Protein AF-R6YRE2-F1 (afdb_monomer_lite)

Sequence (228 aa):
MGDAYQLVVFDKKEDGLREETSGAVKLQGEKGDVKLTVAPLGSGSREFLVYALPQSVFESLENGLDGMLEEDFMTVKSDYDRYFLMDVVQKEKKKGDSEVTAPIVTSMGMNVDCALTTNEEFKSYAEGIFSYTGKEVFESTVYGGYVAIYPQIDGWDPTAGADVVIYDGTGNPVPVENYELQKDDKGIYVGLNADELTYPILAGFNDMQRVCQRVVIINNMGFRSKRK

pLDDT: mean 87.29, std 13.55, range [35.88, 98.19]

Secondary structure (DSSP, 8-state):
-PPPEEEEEEEEETTEEEE--S--EEEE-STT--EEEE----SSEEEEEEEEEEHHHHTT-TTGGGGGB-TTSSSB-GGGGGGEEEEEEEE-----SS---PPEEEETTEEE-EEE---HHHHHHHHHHH----S-EEEEEE-SSEEEEE---TT--GGGT-EEEEE-TTSPBPPGGGEEEEEETTEEEEEEEGGGSPSSEEEEEE-TT--EEEEEEEEETT------

Radius of gyration: 28.0 Å; chains: 1; bounding box: 72×33×70 Å

Structure (mmCIF, N/CA/C/O backbone):
data_AF-R6YRE2-F1
#
_entry.id   AF-R6YRE2-F1
#
loop_
_atom_site.group_PDB
_atom_site.id
_atom_site.type_symbol
_atom_site.label_atom_id
_atom_site.label_alt_id
_atom_site.label_comp_id
_atom_site.label_asym_id
_atom_site.label_entity_id
_atom_site.label_seq_id
_atom_site.pdbx_PDB_ins_code
_atom_site.Cartn_x
_atom_site.Cartn_y
_atom_site.Cartn_z
_atom_site.occupancy
_atom_site.B_iso_or_equiv
_atom_site.auth_seq_id
_atom_site.auth_comp_id
_atom_site.auth_asym_id
_atom_site.auth_atom_id
_atom_site.pdbx_PDB_model_num
ATOM 1 N N . MET A 1 1 ? -22.239 -16.526 46.369 1.00 45.47 1 MET A N 1
ATOM 2 C CA . MET A 1 1 ? -22.825 -16.567 45.016 1.00 45.47 1 MET A CA 1
ATOM 3 C C . MET A 1 1 ? -22.121 -15.465 44.259 1.00 45.47 1 MET A C 1
ATOM 5 O O . MET A 1 1 ? -22.155 -14.346 44.743 1.00 45.47 1 MET A O 1
ATOM 9 N N . GLY A 1 2 ? -21.314 -15.796 43.250 1.00 51.25 2 GLY A N 1
ATOM 10 C CA . GLY A 1 2 ? -20.641 -14.756 42.469 1.00 51.25 2 GLY A CA 1
ATOM 11 C C . GLY A 1 2 ? -21.708 -14.056 41.649 1.00 51.25 2 GLY A C 1
ATOM 12 O O . GLY A 1 2 ? -22.416 -14.749 40.921 1.00 51.25 2 GLY A O 1
ATOM 13 N N . ASP A 1 3 ? -21.877 -12.751 41.831 1.00 55.12 3 ASP A N 1
ATOM 14 C CA . ASP A 1 3 ? -22.821 -11.994 41.017 1.00 55.12 3 ASP A CA 1
ATOM 15 C C . ASP A 1 3 ? -22.431 -12.189 39.552 1.00 55.12 3 ASP A C 1
ATOM 17 O O . ASP A 1 3 ? -21.308 -11.889 39.141 1.00 55.12 3 ASP A O 1
ATOM 21 N N . ALA A 1 4 ? -23.339 -12.787 38.782 1.00 75.75 4 ALA A N 1
ATOM 22 C CA . ALA A 1 4 ? -23.211 -12.806 37.339 1.00 75.75 4 ALA A CA 1
ATOM 23 C C . ALA A 1 4 ? -23.288 -11.348 36.873 1.00 75.75 4 ALA A C 1
ATOM 25 O O . ALA A 1 4 ? -24.173 -10.603 37.299 1.00 75.75 4 ALA A O 1
ATOM 26 N N . TYR A 1 5 ? -22.329 -10.928 36.057 1.00 80.50 5 TYR A N 1
ATOM 27 C CA . TYR A 1 5 ? -22.342 -9.604 35.453 1.00 80.50 5 TYR A CA 1
ATOM 28 C C . TYR A 1 5 ? -22.914 -9.708 34.045 1.00 80.50 5 TYR A C 1
ATOM 30 O O . TYR A 1 5 ? -22.491 -10.561 33.263 1.00 80.50 5 TYR A O 1
ATOM 38 N N . GLN A 1 6 ? -23.835 -8.810 33.722 1.00 86.31 6 GLN A N 1
ATOM 39 C CA . GLN A 1 6 ? -24.318 -8.590 32.373 1.00 86.31 6 GLN A CA 1
ATOM 40 C C . GLN A 1 6 ? -23.483 -7.485 31.723 1.00 86.31 6 GLN A C 1
ATOM 42 O O . GLN A 1 6 ? -23.348 -6.383 32.261 1.00 86.31 6 GLN A O 1
ATOM 47 N N . LEU A 1 7 ? -22.920 -7.787 30.552 1.00 89.12 7 LEU A N 1
ATOM 48 C CA . LEU A 1 7 ? -22.261 -6.782 29.728 1.00 89.12 7 LEU A CA 1
ATOM 49 C C . LEU A 1 7 ? -23.323 -5.933 29.031 1.00 89.12 7 LEU A C 1
ATOM 51 O O . LEU A 1 7 ? -24.189 -6.475 28.344 1.00 89.12 7 LEU A O 1
ATOM 55 N N . VAL A 1 8 ? -23.215 -4.620 29.179 1.00 91.81 8 VAL A N 1
ATOM 56 C CA . VAL A 1 8 ? -24.012 -3.635 28.451 1.00 91.81 8 VAL A CA 1
ATOM 57 C C . VAL A 1 8 ? -23.066 -2.810 27.593 1.00 91.81 8 VAL A C 1
ATOM 59 O O . VAL A 1 8 ? -22.041 -2.332 28.080 1.00 91.81 8 VAL A O 1
ATOM 62 N N . VAL A 1 9 ? -23.383 -2.673 26.308 1.00 93.81 9 VAL A N 1
ATOM 63 C CA . VAL A 1 9 ? -22.526 -1.994 25.335 1.00 93.81 9 VAL A CA 1
ATOM 64 C C . VAL A 1 9 ? -23.371 -1.024 24.530 1.00 93.81 9 VAL A C 1
ATOM 66 O O . VAL A 1 9 ? -24.364 -1.424 23.922 1.00 93.81 9 VAL A O 1
ATOM 69 N N . PHE A 1 10 ? -22.952 0.237 24.509 1.00 95.69 10 PHE A N 1
ATOM 70 C CA . PHE A 1 10 ? -23.543 1.260 23.659 1.00 95.69 10 PHE A CA 1
ATOM 71 C C . PHE A 1 10 ? -22.608 1.584 22.494 1.00 95.69 10 PHE A C 1
ATOM 73 O O . PHE A 1 10 ? -21.438 1.882 22.718 1.00 95.69 10 PHE A O 1
ATOM 80 N N . ASP A 1 11 ? -23.118 1.553 21.264 1.00 93.50 11 ASP A N 1
ATOM 81 C CA . ASP A 1 11 ? -22.486 2.151 20.087 1.00 93.50 11 ASP A CA 1
ATOM 82 C C . ASP A 1 11 ? -22.708 3.662 20.131 1.00 93.50 11 ASP A C 1
ATOM 84 O O . ASP A 1 11 ? -23.848 4.137 20.166 1.00 93.50 11 ASP A O 1
ATOM 88 N N . LYS A 1 12 ? -21.608 4.412 20.160 1.00 94.62 12 LYS A N 1
ATOM 89 C CA . LYS A 1 12 ? -21.638 5.866 20.218 1.00 94.62 12 LYS A CA 1
ATOM 90 C C . LYS A 1 12 ? -21.598 6.441 18.815 1.00 94.62 12 LYS A C 1
ATOM 92 O O . LYS A 1 12 ? -20.624 6.292 18.072 1.00 94.62 12 LYS A O 1
ATOM 97 N N . LYS A 1 13 ? -22.682 7.122 18.464 1.00 91.00 13 LYS A N 1
ATOM 98 C CA . LYS A 1 13 ? -22.844 7.861 17.218 1.00 91.00 13 LYS A CA 1
ATOM 99 C C . LYS A 1 13 ? -22.909 9.355 17.499 1.00 91.00 13 LYS A C 1
ATOM 101 O O . LYS A 1 13 ? -23.048 9.794 18.637 1.00 91.00 13 LYS A O 1
ATOM 106 N N . GLU A 1 14 ? -22.799 10.138 16.433 1.00 88.69 14 GLU A N 1
ATOM 107 C CA . GLU A 1 14 ? -22.944 11.595 16.497 1.00 88.69 14 GLU A CA 1
ATOM 108 C C . GLU A 1 14 ? -24.343 12.012 16.979 1.00 88.69 14 GLU A C 1
ATOM 110 O O . GLU A 1 14 ? -24.486 13.033 17.642 1.00 88.69 14 GLU A O 1
ATOM 115 N N . ASP A 1 15 ? -25.357 11.194 16.689 1.00 90.62 15 ASP A N 1
ATOM 116 C CA . ASP A 1 15 ? -26.758 11.409 17.049 1.00 90.62 15 ASP A CA 1
ATOM 117 C C . ASP A 1 15 ? -27.200 10.663 18.322 1.00 90.62 15 ASP A C 1
ATOM 119 O O . ASP A 1 15 ? -28.398 10.596 18.594 1.00 90.62 15 ASP A O 1
ATOM 123 N N . GLY A 1 16 ? -26.255 10.106 19.090 1.00 93.06 16 GLY A N 1
ATOM 124 C CA . GLY A 1 16 ? -26.509 9.525 20.410 1.00 93.06 16 GLY A CA 1
ATOM 125 C C . GLY A 1 16 ? -25.953 8.116 20.621 1.00 93.06 16 GLY A C 1
ATOM 126 O O . GLY A 1 16 ? -25.246 7.543 19.787 1.00 93.06 16 GLY A O 1
ATOM 127 N N . LEU A 1 17 ? -26.271 7.562 21.788 1.00 96.00 17 LEU A N 1
ATOM 128 C CA . LEU A 1 17 ? -25.927 6.215 22.227 1.00 96.00 17 LEU A CA 1
ATOM 129 C C . LEU A 1 17 ? -27.032 5.231 21.838 1.00 96.00 17 LEU A C 1
ATOM 131 O O . LEU A 1 17 ? -28.218 5.510 21.996 1.00 96.00 17 LEU A O 1
ATOM 135 N N . ARG A 1 18 ? -26.640 4.058 21.335 1.00 93.19 18 ARG A N 1
ATOM 136 C CA . ARG A 1 18 ? -27.566 2.982 20.945 1.00 93.19 18 ARG A CA 1
ATOM 137 C C . ARG A 1 18 ? -27.071 1.640 21.435 1.00 93.19 18 ARG A C 1
ATOM 139 O O . ARG A 1 18 ? -25.866 1.432 21.497 1.00 93.19 18 ARG A O 1
ATOM 146 N N . GLU A 1 19 ? -27.977 0.712 21.719 1.00 91.38 19 GLU A N 1
ATOM 147 C CA . GLU A 1 19 ? -27.596 -0.669 22.019 1.00 91.38 19 GLU A CA 1
ATOM 148 C C . GLU A 1 19 ? -26.736 -1.269 20.891 1.00 91.38 19 GLU A C 1
ATOM 150 O O . GLU A 1 19 ? -27.095 -1.242 19.709 1.00 91.38 19 GLU A O 1
ATOM 155 N N . GLU A 1 20 ? -25.583 -1.824 21.263 1.00 89.94 20 GLU A N 1
ATOM 156 C CA . GLU A 1 20 ? -24.696 -2.528 20.343 1.00 89.94 20 GLU A CA 1
ATOM 157 C C . GLU A 1 20 ? -25.229 -3.944 20.090 1.00 89.94 20 GLU A C 1
ATOM 159 O O . GLU A 1 20 ? -25.136 -4.826 20.940 1.00 89.94 20 GLU A O 1
ATOM 164 N N . THR A 1 21 ? -25.781 -4.181 18.900 1.00 86.44 21 THR A N 1
ATOM 165 C CA . THR A 1 21 ? -26.443 -5.455 18.557 1.00 86.44 21 THR A CA 1
ATOM 166 C C . THR A 1 21 ? -25.619 -6.367 17.644 1.00 86.44 21 THR A C 1
ATOM 168 O O . THR A 1 21 ? -26.007 -7.511 17.401 1.00 86.44 21 THR A O 1
ATOM 171 N N . SER A 1 22 ? -24.469 -5.913 17.132 1.00 85.19 22 SER A N 1
ATOM 172 C CA . SER A 1 22 ? -23.609 -6.717 16.249 1.00 85.19 22 SER A CA 1
ATOM 173 C C . SER A 1 22 ? -22.783 -7.761 17.007 1.00 85.19 22 SER A C 1
ATOM 175 O O . SER A 1 22 ? -22.255 -8.698 16.400 1.00 85.19 22 SER A O 1
ATOM 177 N N . GLY A 1 23 ? -22.671 -7.625 18.332 1.00 83.94 23 GLY A N 1
ATOM 178 C CA . GLY A 1 23 ? -21.832 -8.480 19.164 1.00 83.94 23 GLY A CA 1
ATOM 179 C C . GLY A 1 23 ? -20.348 -8.227 18.910 1.00 83.94 23 GLY A C 1
ATOM 180 O O . GLY A 1 23 ? -19.538 -9.159 18.974 1.00 83.94 23 GLY A O 1
ATOM 181 N N . ALA A 1 24 ? -19.995 -6.984 18.574 1.00 86.81 24 ALA A N 1
ATOM 182 C CA . ALA A 1 24 ? -18.622 -6.564 18.350 1.00 86.81 24 ALA A CA 1
ATOM 183 C C . ALA A 1 24 ? -17.809 -6.632 19.640 1.00 86.81 24 ALA A C 1
ATOM 185 O O . ALA A 1 24 ? -16.618 -6.925 19.580 1.00 86.81 24 ALA A O 1
ATOM 186 N N . VAL A 1 25 ? -18.438 -6.398 20.791 1.00 86.25 25 VAL A N 1
ATOM 187 C CA . VAL A 1 25 ? -17.795 -6.488 22.100 1.00 86.25 25 VAL A CA 1
ATOM 188 C C . VAL A 1 25 ? -18.382 -7.673 22.860 1.00 86.25 25 VAL A C 1
ATOM 190 O O . VAL A 1 25 ? -19.592 -7.782 23.034 1.00 86.25 25 VAL A O 1
ATOM 193 N N . LYS A 1 26 ? -17.525 -8.592 23.311 1.00 84.12 26 LYS A N 1
ATOM 194 C CA . LYS A 1 26 ? -17.943 -9.782 24.067 1.00 84.12 26 LYS A CA 1
ATOM 195 C C . LYS A 1 26 ? -17.114 -9.940 25.326 1.00 84.12 26 LYS A C 1
ATOM 197 O O . LYS A 1 26 ? -15.889 -9.826 25.270 1.00 84.12 26 LYS A O 1
ATOM 202 N N . LEU A 1 27 ? -17.776 -10.293 26.424 1.00 75.88 27 LEU A N 1
ATOM 203 C CA . LEU A 1 27 ? -17.135 -10.792 27.636 1.00 75.88 27 LEU A CA 1
ATOM 204 C C . LEU A 1 27 ? -17.143 -12.323 27.645 1.00 75.88 27 LEU A C 1
ATOM 206 O O . LEU A 1 27 ? -18.165 -12.950 27.380 1.00 75.88 27 LEU A O 1
ATOM 210 N N . GLN A 1 28 ? -15.996 -12.922 27.953 1.00 69.50 28 GLN A N 1
ATOM 211 C CA . GLN A 1 28 ? -15.829 -14.361 28.158 1.00 69.50 28 GLN A CA 1
ATOM 212 C C . GLN A 1 28 ? -15.055 -14.602 29.455 1.00 69.50 28 GLN A C 1
ATOM 214 O O . GLN A 1 28 ? -14.051 -13.934 29.687 1.00 69.50 28 GLN A O 1
ATOM 219 N N . GLY A 1 29 ? -15.478 -15.561 30.282 1.00 58.66 29 GLY A N 1
ATOM 220 C CA . GLY A 1 29 ? -14.753 -15.942 31.501 1.00 58.66 29 GLY A CA 1
ATOM 221 C C . GLY A 1 29 ? -15.654 -16.303 32.683 1.00 58.66 29 GLY A C 1
ATOM 222 O O . GLY A 1 29 ? -16.848 -16.020 32.669 1.00 58.66 29 GLY A O 1
ATOM 223 N N . GLU A 1 30 ? -15.073 -16.923 33.714 1.00 55.16 30 GLU A N 1
ATOM 224 C CA . GLU A 1 30 ? -15.737 -17.273 34.978 1.00 55.16 30 GLU A CA 1
ATOM 225 C C . GLU A 1 30 ? -14.833 -16.926 36.176 1.00 55.16 30 GLU A C 1
ATOM 227 O O . GLU A 1 30 ? -13.609 -16.957 36.075 1.00 55.16 30 GLU A O 1
ATOM 232 N N . LYS A 1 31 ? -15.435 -16.661 37.348 1.00 58.12 31 LYS A N 1
ATOM 233 C CA . LYS A 1 31 ? -14.751 -16.581 38.662 1.00 58.12 31 LYS A CA 1
ATOM 234 C C . LYS A 1 31 ? -13.631 -15.529 38.780 1.00 58.12 31 LYS A C 1
ATOM 236 O O . LYS A 1 31 ? -12.686 -15.726 39.537 1.00 58.12 31 LYS A O 1
ATOM 241 N N . GLY A 1 32 ? -13.782 -14.394 38.100 1.00 57.16 32 GLY A N 1
ATOM 242 C CA . GLY A 1 32 ? -12.895 -13.230 38.234 1.00 57.16 32 GLY A CA 1
ATOM 243 C C . GLY A 1 32 ? -11.870 -13.069 37.110 1.00 57.16 32 GLY A C 1
ATOM 244 O O . GLY A 1 32 ? -11.363 -11.966 36.937 1.00 57.16 32 GLY A O 1
ATOM 245 N N . ASP A 1 33 ? -11.643 -14.102 36.292 1.00 64.88 33 ASP A N 1
ATOM 246 C CA . ASP A 1 33 ? -10.865 -13.992 35.053 1.00 64.88 33 ASP A CA 1
ATOM 247 C C . ASP A 1 33 ? -11.800 -13.640 33.894 1.00 64.88 33 ASP A C 1
ATOM 249 O O . ASP A 1 33 ? -12.371 -14.510 33.236 1.00 64.88 33 ASP A O 1
ATOM 253 N N . VAL A 1 34 ? -11.992 -12.340 33.675 1.00 69.88 34 VAL A N 1
ATOM 254 C CA . VAL A 1 34 ? -12.885 -11.797 32.647 1.00 69.88 34 VAL A CA 1
ATOM 255 C C . VAL A 1 34 ? -12.061 -11.305 31.456 1.00 69.88 34 VAL A C 1
ATOM 257 O O . VAL A 1 34 ? -11.220 -10.418 31.583 1.00 69.88 34 VAL A O 1
ATOM 260 N N . LYS A 1 35 ? -12.317 -11.863 30.271 1.00 78.62 35 LYS A N 1
ATOM 261 C CA . LYS A 1 35 ? -11.697 -11.472 29.004 1.00 78.62 35 LYS A CA 1
ATOM 262 C C . LYS A 1 35 ? -12.697 -10.703 28.147 1.00 78.62 35 LYS A C 1
ATOM 264 O O . LYS A 1 35 ? -13.676 -11.273 27.669 1.00 78.62 35 LYS A O 1
ATOM 269 N N . LEU A 1 36 ? -12.416 -9.426 27.902 1.00 83.75 36 LEU A N 1
ATOM 270 C CA . LEU A 1 36 ? -13.117 -8.635 26.894 1.00 83.75 36 LEU A CA 1
ATOM 271 C C . LEU A 1 36 ? -12.457 -8.839 25.528 1.00 83.75 36 LEU A C 1
ATOM 273 O O . LEU A 1 36 ? -11.239 -8.740 25.384 1.00 83.75 36 LEU A O 1
ATOM 277 N N . THR A 1 37 ? -13.266 -9.134 24.519 1.00 85.31 37 THR A N 1
ATOM 278 C CA . THR A 1 37 ? -12.834 -9.239 23.125 1.00 85.31 37 THR A CA 1
ATOM 279 C C . THR A 1 37 ? -13.599 -8.238 22.280 1.00 85.31 37 THR A C 1
ATOM 281 O O . THR A 1 37 ? -14.802 -8.069 22.462 1.00 85.31 37 THR A O 1
ATOM 284 N N . VAL A 1 38 ? -12.887 -7.587 21.361 1.00 87.50 38 VAL A N 1
ATOM 285 C CA . VAL A 1 38 ? -13.452 -6.639 20.399 1.00 87.50 38 VAL A CA 1
ATOM 286 C C . VAL A 1 38 ? -13.203 -7.189 19.002 1.00 87.50 38 VAL A C 1
ATOM 288 O O . VAL A 1 38 ? -12.073 -7.548 18.663 1.00 87.50 38 VAL A O 1
ATOM 291 N N . ALA A 1 39 ? -14.257 -7.300 18.202 1.00 87.75 39 ALA A N 1
ATOM 292 C CA . ALA A 1 39 ? -14.185 -7.824 16.851 1.00 87.75 39 ALA A CA 1
ATOM 293 C C . ALA A 1 39 ? -13.274 -6.952 15.962 1.00 87.75 39 ALA A C 1
ATOM 295 O O . ALA A 1 39 ? -13.125 -5.746 16.198 1.00 87.75 39 ALA A O 1
ATOM 296 N N . PRO A 1 40 ? -12.677 -7.524 14.903 1.00 83.31 40 PRO A N 1
ATOM 297 C CA . PRO A 1 40 ? -11.962 -6.741 13.903 1.00 83.31 40 PRO A CA 1
ATOM 298 C C . PRO A 1 40 ? -12.861 -5.662 13.280 1.00 83.31 40 PRO A C 1
ATOM 300 O O . PRO A 1 40 ? -14.070 -5.856 13.138 1.00 83.31 40 PRO A O 1
ATOM 303 N N . LEU A 1 41 ? -12.262 -4.535 12.895 1.00 83.25 41 LEU A N 1
ATOM 304 C CA . LEU A 1 41 ? -12.918 -3.467 12.143 1.00 83.25 41 LEU A CA 1
ATOM 305 C C . LEU A 1 41 ? -12.461 -3.535 10.686 1.00 83.25 41 LEU A C 1
ATOM 307 O O . LEU A 1 41 ? -11.262 -3.481 10.425 1.00 83.25 41 LEU A O 1
ATOM 311 N N . GLY A 1 42 ? -13.408 -3.664 9.755 1.00 71.25 42 GLY A N 1
ATOM 312 C CA . GLY A 1 42 ? -13.105 -3.726 8.321 1.00 71.25 42 GLY A CA 1
ATOM 313 C C . GLY A 1 42 ? -12.681 -2.378 7.730 1.00 71.25 42 GLY A C 1
ATOM 314 O O . GLY A 1 42 ? -11.709 -2.320 6.986 1.00 71.25 42 GLY A O 1
ATOM 315 N N . SER A 1 43 ? -13.385 -1.297 8.076 1.00 72.31 43 SER A N 1
ATOM 316 C CA . SER A 1 43 ? -13.138 0.067 7.582 1.00 72.31 43 SER A CA 1
ATOM 317 C C . SER A 1 43 ? -13.840 1.110 8.461 1.00 72.31 43 SER A C 1
ATOM 319 O O . SER A 1 43 ? -14.793 0.771 9.167 1.00 72.31 43 SER A O 1
ATOM 321 N N . GLY A 1 44 ? -13.428 2.380 8.384 1.00 82.50 44 GLY A N 1
ATOM 322 C CA . GLY A 1 44 ? -14.070 3.494 9.090 1.00 82.50 44 GLY A CA 1
ATOM 323 C C . GLY A 1 44 ? -13.662 3.611 10.559 1.00 82.50 44 GLY A C 1
ATOM 324 O O . GLY A 1 44 ? -12.521 3.356 10.930 1.00 82.50 44 GLY A O 1
ATOM 325 N N . SER A 1 45 ? -14.577 4.029 11.426 1.00 86.75 45 SER A N 1
ATOM 326 C CA . SER A 1 45 ? -14.336 4.110 12.870 1.00 86.75 45 SER A CA 1
ATOM 327 C C . SER A 1 45 ? -15.606 3.822 13.650 1.00 86.75 45 SER A C 1
ATOM 329 O O . SER A 1 45 ? -16.704 4.115 13.180 1.00 86.75 45 SER A O 1
ATOM 331 N N . ARG A 1 46 ? -15.447 3.282 14.855 1.00 91.00 46 ARG A N 1
ATOM 332 C CA . ARG A 1 46 ? -16.530 3.058 15.811 1.00 91.00 46 ARG A CA 1
ATOM 333 C C . ARG A 1 46 ? -16.037 3.268 17.235 1.00 91.00 46 ARG A C 1
ATOM 335 O O . ARG A 1 46 ? -14.851 3.088 17.516 1.00 91.00 46 ARG A O 1
ATOM 342 N N . GLU A 1 47 ? -16.956 3.639 18.104 1.00 94.00 47 GLU A N 1
ATOM 343 C CA . GLU A 1 47 ? -16.704 3.927 19.509 1.00 94.00 47 GLU A CA 1
ATOM 344 C C . GLU A 1 47 ? -17.775 3.227 20.341 1.00 94.00 47 GLU A C 1
ATOM 346 O O . GLU A 1 47 ? -18.952 3.259 19.979 1.00 94.00 47 GLU A O 1
ATOM 351 N N . PHE A 1 48 ? -17.361 2.559 21.416 1.00 94.38 48 PHE A N 1
ATOM 352 C CA . PHE A 1 48 ? -18.264 1.825 22.293 1.00 94.38 48 PHE A CA 1
ATOM 353 C C . PHE A 1 48 ? -18.070 2.220 23.749 1.00 94.38 48 PHE A C 1
ATOM 355 O O . PHE A 1 48 ? -16.948 2.181 24.250 1.00 94.38 48 PHE A O 1
ATOM 362 N N . LEU A 1 49 ? -19.168 2.474 24.457 1.00 94.62 49 LEU A N 1
ATOM 363 C CA . LEU A 1 49 ? -19.163 2.579 25.914 1.00 94.62 49 LEU A CA 1
ATOM 364 C C . LEU A 1 49 ? -19.570 1.238 26.518 1.00 94.62 49 LEU A C 1
ATOM 366 O O . LEU A 1 49 ? -20.631 0.702 26.198 1.00 94.62 49 LEU A O 1
ATOM 370 N N . VAL A 1 50 ? -18.719 0.690 27.383 1.00 93.38 50 VAL A N 1
ATOM 371 C CA . VAL A 1 50 ? -18.873 -0.657 27.937 1.00 93.38 50 VAL A CA 1
ATOM 372 C C . VAL A 1 50 ? -19.107 -0.581 29.442 1.00 93.38 50 VAL A C 1
ATOM 374 O O . VAL A 1 50 ? -18.301 -0.003 30.172 1.00 93.38 50 VAL A O 1
ATOM 377 N N . TYR A 1 51 ? -20.171 -1.233 29.907 1.00 92.81 51 TYR A N 1
ATOM 378 C CA . TYR A 1 51 ? -20.553 -1.331 31.313 1.00 92.81 51 TYR A CA 1
ATOM 379 C C . TYR A 1 51 ? -20.713 -2.794 31.735 1.00 92.81 51 TYR A C 1
ATOM 381 O O . TYR A 1 51 ? -21.163 -3.639 30.960 1.00 92.81 51 TYR A O 1
ATOM 389 N N . ALA A 1 52 ? -20.365 -3.094 32.984 1.00 90.56 52 ALA A N 1
ATOM 390 C CA . ALA A 1 52 ? -20.561 -4.402 33.600 1.00 90.56 52 ALA A CA 1
ATOM 391 C C . ALA A 1 52 ? -21.531 -4.271 34.781 1.00 90.56 52 ALA A C 1
ATOM 393 O O . ALA A 1 52 ? -21.144 -3.898 35.890 1.00 90.56 52 ALA A O 1
ATOM 394 N N . LEU A 1 53 ? -22.807 -4.572 34.539 1.00 90.00 53 LEU A N 1
ATOM 395 C CA . LEU A 1 53 ? -23.862 -4.447 35.544 1.00 90.00 53 LEU A CA 1
ATOM 396 C C . LEU A 1 53 ? -24.011 -5.767 36.305 1.00 90.00 53 LEU A C 1
ATOM 398 O O . LEU A 1 53 ? -24.046 -6.822 35.672 1.00 90.00 53 LEU A O 1
ATOM 402 N N . PRO A 1 54 ? -24.158 -5.753 37.641 1.00 88.94 54 PRO A N 1
ATOM 403 C CA . PRO A 1 54 ? -24.675 -6.909 38.360 1.00 88.94 54 PRO A CA 1
ATOM 404 C C . PRO A 1 54 ? -26.030 -7.317 37.777 1.00 88.94 54 PRO A C 1
ATOM 406 O O . PRO A 1 54 ? -26.855 -6.449 37.480 1.00 88.94 54 PRO A O 1
ATOM 409 N N . GLN A 1 55 ? -26.283 -8.621 37.661 1.00 86.50 55 GLN A N 1
ATOM 410 C CA . GLN A 1 55 ? -27.524 -9.150 37.085 1.00 86.50 55 GLN A CA 1
ATOM 411 C C . GLN A 1 55 ? -28.782 -8.521 37.707 1.00 86.50 55 GLN A C 1
ATOM 413 O O . GLN A 1 55 ? -29.707 -8.158 36.990 1.00 86.50 55 GLN A O 1
ATOM 418 N N . SER A 1 56 ? -28.785 -8.313 39.027 1.00 89.25 56 SER A N 1
ATOM 419 C CA . SER A 1 56 ? -29.904 -7.695 39.753 1.00 89.25 56 SER A CA 1
ATOM 420 C C . SER A 1 56 ? -30.203 -6.258 39.321 1.00 89.25 56 SER A C 1
ATOM 422 O O . SER A 1 56 ? -31.358 -5.847 39.324 1.00 89.25 56 SER A O 1
ATOM 424 N N . VAL A 1 57 ? -29.174 -5.497 38.945 1.00 90.81 57 VAL A N 1
ATOM 425 C CA . VAL A 1 57 ? -29.312 -4.116 38.466 1.00 90.81 57 VAL A CA 1
ATOM 426 C C . VAL A 1 57 ? -29.823 -4.123 3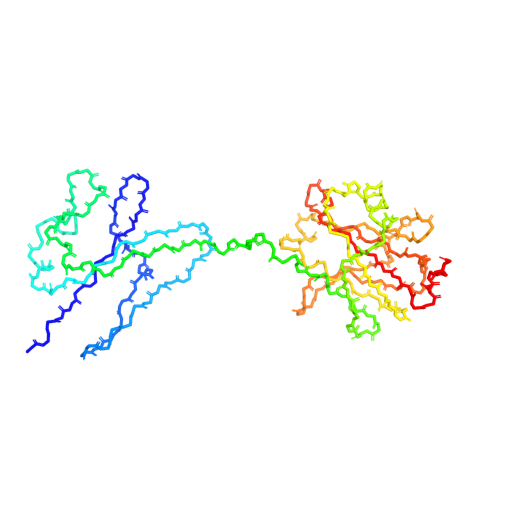7.034 1.00 90.81 57 VAL A C 1
ATOM 428 O O . VAL A 1 57 ? -30.749 -3.384 36.715 1.00 90.81 57 VAL A O 1
ATOM 431 N N . PHE A 1 58 ? -29.263 -4.996 36.193 1.00 89.50 58 PHE A N 1
ATOM 432 C CA . PHE A 1 58 ? -29.698 -5.160 34.809 1.00 89.50 58 PHE A CA 1
ATOM 433 C C . PHE A 1 58 ? -31.176 -5.570 34.714 1.00 89.50 58 PHE A C 1
ATOM 435 O O . PHE A 1 58 ? -31.934 -4.984 33.949 1.00 89.50 58 PHE A O 1
ATOM 442 N N . GLU A 1 59 ? -31.613 -6.520 35.543 1.00 89.31 59 GLU A N 1
ATOM 443 C CA . GLU A 1 59 ? -33.011 -6.970 35.602 1.00 89.31 59 GLU A CA 1
ATOM 444 C C . GLU A 1 59 ? -33.969 -5.915 36.179 1.00 89.31 59 GLU A C 1
ATOM 446 O O . GLU A 1 59 ? -35.176 -6.011 35.970 1.00 89.31 59 GLU A O 1
ATOM 451 N N . SER A 1 60 ? -33.449 -4.905 36.885 1.00 90.88 60 SER A N 1
ATOM 452 C CA . SER A 1 60 ? -34.244 -3.803 37.441 1.00 90.88 60 SER A CA 1
ATOM 453 C C . SER A 1 60 ? -34.404 -2.604 36.501 1.00 90.88 60 SER A C 1
ATOM 455 O O . SER A 1 60 ? -35.065 -1.636 36.870 1.00 90.88 60 SER A O 1
ATOM 457 N N . LEU A 1 61 ? -33.797 -2.641 35.308 1.00 91.81 61 LEU A N 1
ATOM 458 C CA . LEU A 1 61 ? -33.868 -1.539 34.352 1.00 91.81 61 LEU A CA 1
ATOM 459 C C . LEU A 1 61 ? -35.297 -1.343 33.830 1.00 91.81 61 LEU A C 1
ATOM 461 O O . LEU A 1 61 ? -35.874 -2.211 33.170 1.00 91.81 61 LEU A O 1
ATOM 465 N N . GLU A 1 62 ? -35.849 -0.158 34.068 1.00 86.25 62 GLU A N 1
ATOM 466 C CA . GLU A 1 62 ? -37.095 0.282 33.447 1.00 86.25 62 GLU A CA 1
ATOM 467 C C . GLU A 1 62 ? -36.808 0.763 32.016 1.00 86.25 62 GLU A C 1
ATOM 469 O O . GLU A 1 62 ? -35.905 1.563 31.802 1.00 86.25 62 GLU A O 1
ATOM 474 N N . ASN A 1 63 ? -37.580 0.295 31.028 1.00 87.75 63 ASN A N 1
ATOM 475 C CA . ASN A 1 63 ? -37.377 0.579 29.595 1.00 87.75 63 ASN A CA 1
ATOM 476 C C . ASN A 1 63 ? -36.078 0.009 28.990 1.00 87.75 63 ASN A C 1
ATOM 478 O O . ASN A 1 63 ? -35.559 0.537 28.010 1.00 87.75 63 ASN A O 1
ATOM 482 N N . GLY A 1 64 ? -35.565 -1.097 29.536 1.00 89.62 64 GLY A N 1
ATOM 483 C CA . GLY A 1 64 ? -34.375 -1.758 28.995 1.00 89.62 64 GLY A CA 1
ATOM 484 C C . GLY A 1 64 ? -33.128 -0.875 29.089 1.00 89.62 64 GLY A C 1
ATOM 485 O O . GLY A 1 64 ? -32.962 -0.127 30.051 1.00 89.62 64 GLY A O 1
ATOM 486 N N . LEU A 1 65 ? -32.235 -0.960 28.099 1.00 91.88 65 LEU A N 1
ATOM 487 C CA . LEU A 1 65 ? -30.981 -0.197 28.107 1.00 91.88 65 LEU A CA 1
ATOM 488 C C . LEU A 1 65 ? -31.187 1.314 27.981 1.00 91.88 65 LEU A C 1
ATOM 490 O O . LEU A 1 65 ? -30.407 2.073 28.550 1.00 91.88 65 LEU A O 1
ATOM 494 N N . ASP A 1 66 ? -32.262 1.748 27.324 1.00 91.94 66 ASP A N 1
ATOM 495 C CA . ASP A 1 66 ? -32.617 3.168 27.219 1.00 91.94 66 ASP A CA 1
ATOM 496 C C . ASP A 1 66 ? -32.896 3.780 28.600 1.00 91.94 66 ASP A C 1
ATOM 498 O O . ASP A 1 66 ? -32.648 4.962 28.829 1.00 91.94 66 ASP A O 1
ATOM 502 N N . GLY A 1 67 ? -33.315 2.964 29.574 1.00 91.69 67 GLY A N 1
ATOM 503 C CA . GLY A 1 67 ? -33.447 3.370 30.973 1.00 91.69 67 GLY A CA 1
ATOM 504 C C . GLY A 1 67 ? -32.148 3.881 31.597 1.00 91.69 67 GLY A C 1
ATOM 505 O O . GLY A 1 67 ? -32.185 4.692 32.528 1.00 91.69 67 GLY A O 1
ATOM 506 N N . MET A 1 68 ? -30.998 3.460 31.067 1.00 95.19 68 MET A N 1
ATOM 507 C CA . MET A 1 68 ? -29.688 3.920 31.517 1.00 95.19 68 MET A CA 1
ATOM 508 C C . MET A 1 68 ? -29.292 5.280 30.942 1.00 95.19 68 MET A C 1
ATOM 510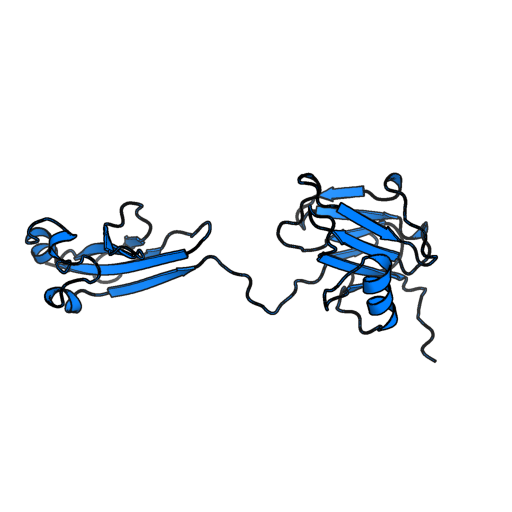 O O . MET A 1 68 ? -28.354 5.885 31.451 1.00 95.19 68 MET A O 1
ATOM 514 N N . LEU A 1 69 ? -29.969 5.765 29.904 1.00 95.94 69 LEU A N 1
ATOM 515 C CA . LEU A 1 69 ? -29.590 6.974 29.181 1.00 95.94 69 LEU A CA 1
ATOM 516 C C . LEU A 1 69 ? -30.294 8.211 29.745 1.00 95.94 69 LEU A C 1
ATOM 518 O O . LEU A 1 69 ? -31.398 8.121 30.290 1.00 95.94 69 LEU A O 1
ATOM 522 N N . GLU A 1 70 ? -29.633 9.362 29.638 1.00 95.00 70 GLU A N 1
ATOM 523 C CA . GLU A 1 70 ? -30.268 10.667 29.838 1.00 95.00 70 GLU A CA 1
ATOM 524 C C . GLU A 1 70 ? -31.343 10.917 28.765 1.00 95.00 70 GLU A C 1
ATOM 526 O O . GLU A 1 70 ? -31.376 10.245 27.734 1.00 95.00 70 GLU A O 1
ATOM 531 N N . GLU A 1 71 ? -32.230 11.893 28.988 1.00 92.25 71 GLU A N 1
ATOM 532 C CA . GLU A 1 71 ? -33.348 12.186 28.068 1.00 92.25 71 GLU A CA 1
ATOM 533 C C . GLU A 1 71 ? -32.898 12.539 26.638 1.00 92.25 71 GLU A C 1
ATOM 535 O O . GLU A 1 71 ? -33.664 12.372 25.689 1.00 92.25 71 GLU A O 1
ATOM 540 N N . ASP A 1 72 ? -31.663 13.021 26.473 1.00 92.44 72 ASP A N 1
ATOM 541 C CA . ASP A 1 72 ? -31.073 13.364 25.179 1.00 92.44 72 ASP A CA 1
ATOM 542 C C 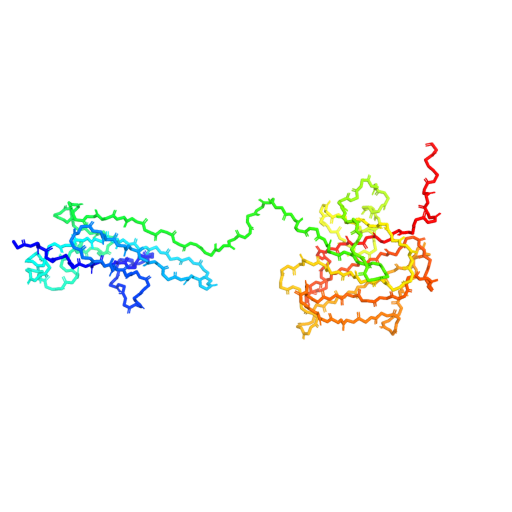. ASP A 1 72 ? -30.405 12.177 24.465 1.00 92.44 72 ASP A C 1
ATOM 544 O O . ASP A 1 72 ? -29.968 12.329 23.326 1.00 92.44 72 ASP A O 1
ATOM 548 N N . PHE A 1 73 ? -30.338 11.003 25.107 1.00 93.19 73 PHE A N 1
ATOM 549 C CA . PHE A 1 73 ? -29.655 9.798 24.625 1.00 93.19 73 PHE A CA 1
ATOM 550 C C . PHE A 1 73 ? -28.159 9.995 24.316 1.00 93.19 73 PHE A C 1
ATOM 552 O O . PHE A 1 73 ? -27.530 9.113 23.733 1.00 93.19 73 PHE A O 1
ATOM 559 N N . MET A 1 74 ? -27.550 11.117 24.710 1.00 93.12 74 MET A N 1
ATOM 560 C CA . MET A 1 74 ? -26.147 11.422 24.404 1.00 93.12 74 MET A CA 1
ATOM 561 C C . MET A 1 74 ? -25.193 10.839 25.445 1.00 93.12 74 MET A C 1
ATOM 563 O O . MET A 1 74 ? -24.029 10.562 25.142 1.00 93.12 74 MET A O 1
ATOM 567 N N . THR A 1 75 ? -25.676 10.649 26.672 1.00 94.31 75 THR A N 1
ATOM 568 C CA . THR A 1 75 ? -24.886 10.157 27.803 1.00 94.31 75 THR A CA 1
ATOM 569 C C . THR A 1 75 ? -25.654 9.138 28.636 1.00 94.31 75 THR A C 1
ATOM 571 O O . THR A 1 75 ? -26.883 9.138 28.686 1.00 94.31 75 THR A O 1
ATOM 574 N N . VAL A 1 76 ? -24.911 8.272 29.320 1.00 95.00 76 VAL A N 1
ATOM 575 C CA . VAL A 1 76 ? -25.448 7.378 30.352 1.00 95.00 76 VAL A CA 1
ATOM 576 C C . VAL A 1 76 ? -25.618 8.172 31.653 1.00 95.00 76 VAL A C 1
ATOM 578 O O . VAL A 1 76 ? -24.750 8.975 31.994 1.00 95.00 76 VAL A O 1
ATOM 581 N N . LYS A 1 77 ? -26.715 7.941 32.379 1.00 95.12 77 LYS A N 1
ATOM 582 C CA . LYS A 1 77 ? -26.986 8.531 33.698 1.00 95.12 77 LYS A CA 1
ATOM 583 C C . LYS A 1 77 ? -25.866 8.199 34.681 1.00 95.12 77 LYS A C 1
ATOM 585 O O . LYS A 1 77 ? -25.414 7.053 34.759 1.00 95.12 77 LYS A O 1
ATOM 590 N N . SER A 1 78 ? -25.500 9.171 35.510 1.00 94.12 78 SER A N 1
ATOM 591 C CA . SER A 1 78 ? -24.405 9.036 36.485 1.00 94.12 78 SER A CA 1
ATOM 592 C C . SER A 1 78 ? -24.622 7.935 37.535 1.00 94.12 78 SER A C 1
ATOM 594 O O . SER A 1 78 ? -23.659 7.391 38.078 1.00 94.12 78 SER A O 1
ATOM 596 N N . ASP A 1 79 ? -25.872 7.514 37.765 1.00 93.81 79 ASP A N 1
ATOM 597 C CA . ASP A 1 79 ? -26.218 6.358 38.608 1.00 93.81 79 ASP A CA 1
ATOM 598 C C . ASP A 1 79 ? -25.494 5.061 38.184 1.00 93.81 79 ASP A C 1
ATOM 600 O O . ASP A 1 79 ? -25.275 4.160 39.007 1.00 93.81 79 ASP A O 1
ATOM 604 N N . TYR A 1 80 ? -25.084 4.969 36.912 1.00 93.88 80 TYR A N 1
ATOM 605 C CA . TYR A 1 80 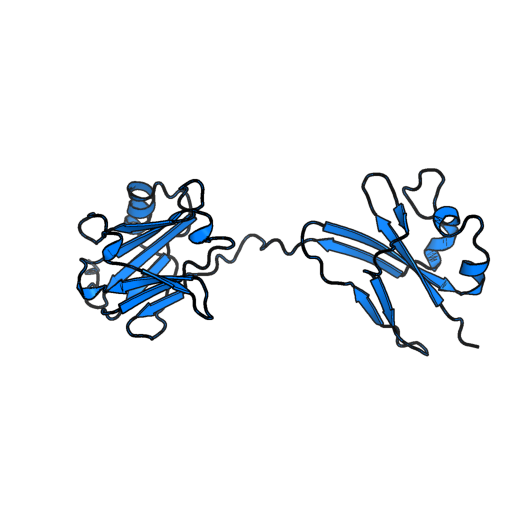? -24.396 3.811 36.343 1.00 93.88 80 TYR A CA 1
ATOM 606 C C . TYR A 1 80 ? -22.873 3.971 36.227 1.00 93.88 80 TYR A C 1
ATOM 608 O O . TYR A 1 80 ? -22.206 3.008 35.843 1.00 93.88 80 TYR A O 1
ATOM 616 N N . ASP A 1 81 ? -22.291 5.111 36.619 1.00 93.25 81 ASP A N 1
ATOM 617 C CA . ASP A 1 81 ? -20.845 5.375 36.496 1.00 93.25 81 ASP A CA 1
ATOM 618 C C . ASP A 1 81 ? -19.993 4.331 37.226 1.00 93.25 81 ASP A C 1
ATOM 620 O O . ASP A 1 81 ? -18.932 3.923 36.758 1.00 93.25 81 ASP A O 1
ATOM 624 N N . ARG A 1 82 ? -20.490 3.815 38.356 1.00 93.12 82 ARG A N 1
ATOM 625 C CA . ARG A 1 82 ? -19.819 2.757 39.132 1.00 93.12 82 ARG A CA 1
ATOM 626 C C . ARG A 1 82 ? -19.712 1.410 38.406 1.00 93.12 82 ARG A C 1
ATOM 628 O O . ARG A 1 82 ? -18.982 0.539 38.868 1.00 93.12 82 ARG A O 1
ATOM 635 N N . TYR A 1 83 ? -20.464 1.226 37.322 1.00 92.00 83 TYR A N 1
ATOM 636 C CA . TYR A 1 83 ? -20.452 0.025 36.484 1.00 92.00 83 TYR A CA 1
ATOM 637 C C . TYR A 1 83 ? -19.685 0.230 35.177 1.00 92.00 83 TYR A C 1
ATOM 639 O O . TYR A 1 83 ? -19.598 -0.703 34.378 1.00 92.00 83 TYR A O 1
ATOM 647 N N . PHE A 1 84 ? -19.153 1.432 34.940 1.00 93.25 84 PHE A N 1
ATOM 648 C CA . PHE A 1 84 ? -18.359 1.723 33.758 1.00 93.25 84 PHE A CA 1
ATOM 649 C C . PHE A 1 84 ? -17.089 0.872 33.746 1.00 93.25 84 PHE A C 1
ATOM 651 O O . PHE A 1 84 ? -16.349 0.806 34.729 1.00 93.25 84 PHE A O 1
ATOM 658 N N . LEU A 1 85 ? -16.844 0.217 32.614 1.00 90.56 85 LEU A N 1
ATOM 659 C CA . LEU A 1 85 ? -15.671 -0.617 32.408 1.00 90.56 85 LEU A CA 1
ATOM 660 C C . LEU A 1 85 ? -14.627 0.130 31.576 1.00 90.56 85 LEU A C 1
ATOM 662 O O . LEU A 1 85 ? -13.481 0.262 32.001 1.00 90.56 85 LEU A O 1
ATOM 666 N N . MET A 1 86 ? -15.013 0.579 30.377 1.00 92.62 86 MET A N 1
ATOM 667 C CA . MET A 1 86 ? -14.116 1.264 29.445 1.00 92.62 86 MET A CA 1
ATOM 668 C C . MET A 1 86 ? -14.847 1.917 28.268 1.00 92.62 86 MET A C 1
ATOM 670 O O . MET A 1 86 ? -15.956 1.526 27.904 1.00 92.62 86 MET A O 1
ATOM 674 N N . ASP A 1 87 ? -14.148 2.861 27.639 1.00 92.94 87 ASP A N 1
ATOM 675 C CA . ASP A 1 87 ? -14.474 3.457 26.345 1.00 92.94 87 ASP A CA 1
ATOM 676 C C . ASP A 1 87 ? -13.541 2.860 25.278 1.00 92.94 87 ASP A C 1
ATOM 678 O O . ASP A 1 87 ? -12.312 2.953 25.373 1.00 92.94 87 ASP A O 1
ATOM 682 N N . VAL A 1 88 ? -14.123 2.176 24.296 1.00 91.12 88 VAL A N 1
ATOM 683 C CA . VAL A 1 88 ? -13.402 1.472 23.237 1.00 91.12 88 VAL A CA 1
ATOM 684 C C . VAL A 1 88 ? -13.530 2.249 21.939 1.00 91.12 88 VAL A C 1
ATOM 686 O O . VAL A 1 88 ? -14.516 2.121 21.218 1.00 91.12 88 VAL A O 1
ATOM 689 N N . VAL A 1 89 ? -12.470 2.965 21.577 1.00 90.81 89 VAL A N 1
ATOM 690 C CA . VAL A 1 89 ? -12.357 3.623 20.274 1.00 90.81 89 VAL A CA 1
ATOM 691 C C . VAL A 1 89 ? -11.576 2.724 19.320 1.00 90.81 89 VAL A C 1
ATOM 693 O O . VAL A 1 89 ? -10.370 2.522 19.475 1.00 90.81 89 VAL A O 1
ATOM 696 N N . GLN A 1 90 ? -12.244 2.212 18.289 1.00 86.62 90 GLN A N 1
ATOM 697 C CA . GLN A 1 90 ? -11.611 1.453 17.218 1.00 86.62 90 GLN A CA 1
ATOM 698 C C . GLN A 1 90 ? -11.688 2.258 15.925 1.00 86.62 90 GLN A C 1
ATOM 700 O O . GLN A 1 90 ? -12.756 2.475 15.357 1.00 86.62 90 GLN A O 1
ATOM 705 N N . LYS A 1 91 ? -10.532 2.703 15.446 1.00 86.25 91 LYS A N 1
ATOM 706 C CA . LYS A 1 91 ? -10.396 3.343 14.137 1.00 86.25 91 LYS A CA 1
ATOM 707 C C . LYS A 1 91 ? -9.796 2.337 13.175 1.00 86.25 91 LYS A C 1
ATOM 709 O O . LYS A 1 91 ? -9.041 1.453 13.587 1.00 86.25 91 LYS A O 1
ATOM 714 N N . GLU A 1 92 ? -10.131 2.464 11.900 1.00 75.81 92 GLU A N 1
ATOM 715 C CA . GLU A 1 92 ? -9.395 1.796 10.842 1.00 75.81 92 GLU A CA 1
ATOM 716 C C . GLU A 1 92 ? -7.909 2.063 11.052 1.00 75.81 92 GLU A C 1
ATOM 718 O O . GLU A 1 92 ? -7.501 3.142 11.503 1.00 75.81 92 GLU A O 1
ATOM 723 N N . LYS A 1 93 ? -7.091 1.061 10.745 1.00 58.75 93 LYS A N 1
ATOM 724 C CA . LYS A 1 93 ? -5.653 1.250 10.727 1.00 58.75 93 LYS A CA 1
ATOM 725 C C . LYS A 1 93 ? -5.337 2.197 9.573 1.00 58.75 93 LYS A C 1
ATOM 727 O O . LYS A 1 93 ? -5.057 1.757 8.465 1.00 58.75 93 LYS A O 1
ATOM 732 N N . LYS A 1 94 ? -5.368 3.502 9.833 1.00 49.97 94 LYS A N 1
ATOM 733 C CA . LYS A 1 94 ? -4.679 4.462 8.982 1.00 49.97 94 LYS A CA 1
ATOM 734 C C . LYS A 1 94 ? -3.210 4.086 9.082 1.00 49.97 94 LYS A C 1
ATOM 736 O O . LYS A 1 94 ? -2.662 4.081 10.187 1.00 49.97 94 LYS A O 1
ATOM 741 N N . LYS A 1 95 ? -2.582 3.700 7.968 1.00 48.78 95 LYS A N 1
ATOM 742 C CA . LYS A 1 95 ? -1.122 3.755 7.892 1.00 48.78 95 LYS A CA 1
ATOM 743 C C . LYS A 1 95 ? -0.776 5.218 8.153 1.00 48.78 95 LYS A C 1
ATOM 745 O O . LYS A 1 95 ? -1.044 6.070 7.314 1.00 48.78 95 LYS A O 1
ATOM 750 N N . GLY A 1 96 ? -0.380 5.515 9.388 1.00 38.47 96 GLY A N 1
ATOM 751 C CA . GLY A 1 96 ? 0.040 6.851 9.771 1.00 38.47 96 GLY A CA 1
ATOM 752 C C . GLY A 1 96 ? 1.220 7.264 8.902 1.00 38.47 96 GLY A C 1
ATOM 753 O O . GLY A 1 96 ? 1.976 6.406 8.442 1.00 38.47 96 GLY A O 1
ATOM 754 N N . ASP A 1 97 ? 1.354 8.567 8.679 1.00 44.09 97 ASP A N 1
ATOM 755 C CA . ASP A 1 97 ? 2.585 9.156 8.163 1.00 44.09 97 ASP A CA 1
ATOM 756 C C . ASP A 1 97 ? 3.810 8.515 8.845 1.00 44.09 97 ASP A C 1
ATOM 758 O O . ASP A 1 97 ? 3.823 8.355 10.064 1.00 44.09 97 ASP A O 1
ATOM 762 N N . SER A 1 98 ? 4.823 8.183 8.037 1.00 50.94 98 SER A N 1
ATOM 763 C CA . SER A 1 98 ? 6.133 7.600 8.383 1.00 50.94 98 SER A CA 1
ATOM 764 C C . SER A 1 98 ? 6.211 6.078 8.604 1.00 50.94 98 SER A C 1
ATOM 766 O O . SER A 1 98 ? 6.433 5.602 9.712 1.00 50.94 98 SER A O 1
ATOM 768 N N . GLU A 1 99 ? 6.113 5.316 7.515 1.00 53.12 99 GLU A N 1
ATOM 769 C CA . GLU A 1 99 ? 7.266 4.614 6.920 1.00 53.12 99 GLU A CA 1
ATOM 770 C C . GLU A 1 99 ? 6.825 4.193 5.514 1.00 53.12 99 GLU A C 1
ATOM 772 O O . GLU A 1 99 ? 6.032 3.262 5.347 1.00 53.12 99 GLU A O 1
ATOM 777 N N . VAL A 1 100 ? 7.237 4.935 4.485 1.00 68.19 100 VAL A N 1
ATOM 778 C CA . VAL A 1 100 ? 6.913 4.526 3.119 1.00 68.19 100 VAL A CA 1
ATOM 779 C C . VAL A 1 100 ? 7.628 3.218 2.855 1.00 68.19 100 VAL A C 1
ATOM 781 O O . VAL A 1 100 ? 8.853 3.150 2.812 1.00 68.19 100 VAL A O 1
ATOM 784 N N . THR A 1 101 ? 6.830 2.154 2.754 1.00 84.38 101 THR A N 1
ATOM 785 C CA . THR A 1 101 ? 7.325 0.800 2.535 1.00 84.38 101 THR A CA 1
ATOM 786 C C . THR A 1 101 ? 8.106 0.807 1.238 1.00 84.38 101 THR A C 1
ATOM 788 O O . THR A 1 101 ? 7.523 1.092 0.193 1.00 84.38 101 THR A O 1
ATOM 791 N N . ALA A 1 102 ? 9.411 0.547 1.302 1.00 90.81 102 ALA A N 1
ATOM 792 C CA . ALA A 1 102 ? 10.247 0.524 0.113 1.00 90.81 102 ALA A CA 1
ATOM 793 C C . ALA A 1 102 ? 9.741 -0.541 -0.879 1.00 90.81 102 ALA A C 1
ATOM 795 O O . ALA A 1 102 ? 9.206 -1.572 -0.456 1.00 90.81 102 ALA A O 1
ATOM 796 N N . PRO A 1 103 ? 9.898 -0.317 -2.193 1.00 95.94 103 PRO A N 1
ATOM 797 C CA . PRO A 1 103 ? 9.701 -1.361 -3.186 1.00 95.94 103 PRO A CA 1
ATOM 798 C C . PRO A 1 103 ? 10.533 -2.597 -2.859 1.00 95.94 103 PRO A C 1
ATOM 800 O O . PRO A 1 103 ? 11.647 -2.494 -2.343 1.00 95.94 103 PRO A O 1
ATOM 803 N N . ILE A 1 104 ? 10.028 -3.767 -3.238 1.00 96.69 104 ILE A N 1
ATOM 804 C CA . ILE A 1 104 ? 10.874 -4.959 -3.313 1.00 96.69 104 ILE A CA 1
ATOM 805 C C . ILE A 1 104 ? 11.415 -5.009 -4.734 1.00 96.69 104 ILE A C 1
ATOM 807 O O . ILE A 1 104 ? 10.654 -4.901 -5.694 1.00 96.69 104 ILE A O 1
ATOM 811 N N . VAL A 1 105 ? 12.723 -5.177 -4.877 1.00 97.50 105 VAL A N 1
ATOM 812 C CA . VAL A 1 105 ? 13.358 -5.398 -6.175 1.00 97.50 105 VAL A CA 1
ATOM 813 C C . VAL A 1 105 ? 14.087 -6.729 -6.116 1.00 97.50 105 VAL A C 1
ATOM 815 O O . VAL A 1 105 ? 14.766 -7.041 -5.136 1.00 97.50 105 VAL A O 1
ATOM 818 N N . THR A 1 106 ? 13.931 -7.532 -7.163 1.00 95.88 106 THR A N 1
ATOM 819 C CA . THR A 1 106 ? 14.715 -8.753 -7.339 1.00 95.88 106 THR A CA 1
ATOM 820 C C . THR A 1 106 ? 15.455 -8.725 -8.662 1.00 95.88 106 THR A C 1
ATOM 822 O O . THR A 1 106 ? 14.961 -8.162 -9.634 1.00 95.88 106 THR A O 1
ATOM 825 N N . SER A 1 107 ? 16.627 -9.347 -8.697 1.00 94.06 107 SER A N 1
ATOM 826 C CA . SER A 1 107 ? 17.429 -9.558 -9.899 1.00 94.06 107 SER A CA 1
ATOM 827 C C . SER A 1 107 ? 17.917 -10.996 -9.886 1.00 94.06 107 SER A C 1
ATOM 829 O O . SER A 1 107 ? 18.417 -11.470 -8.863 1.00 94.06 107 SER A O 1
ATOM 831 N N . MET A 1 108 ? 17.715 -11.715 -10.993 1.00 89.19 108 MET A N 1
ATOM 832 C CA . MET A 1 108 ? 18.092 -13.131 -11.108 1.00 89.19 108 MET A CA 1
ATOM 833 C C . MET A 1 108 ? 17.498 -14.003 -9.981 1.00 89.19 108 MET A C 1
ATOM 835 O O . MET A 1 108 ? 18.141 -14.923 -9.477 1.00 89.19 108 MET A O 1
ATOM 839 N N . GLY A 1 109 ? 16.276 -13.681 -9.541 1.00 87.31 109 GLY A N 1
ATOM 840 C CA . GLY A 1 109 ? 15.571 -14.384 -8.462 1.00 87.31 109 GLY A CA 1
ATOM 841 C C . GLY A 1 109 ? 16.033 -14.049 -7.036 1.00 87.31 109 GLY A C 1
ATOM 842 O O . GLY A 1 109 ? 15.473 -14.586 -6.081 1.00 87.31 109 GLY A O 1
ATOM 843 N N . MET A 1 110 ? 17.012 -13.158 -6.858 1.00 90.69 110 MET A N 1
ATOM 844 C CA . MET A 1 110 ? 17.501 -12.725 -5.544 1.00 90.69 110 MET A CA 1
ATOM 845 C C . MET A 1 110 ? 16.983 -11.333 -5.200 1.00 90.69 110 MET A C 1
ATOM 847 O O . MET A 1 110 ? 16.967 -10.453 -6.057 1.00 90.69 110 MET A O 1
ATOM 851 N N . ASN A 1 111 ? 16.596 -11.114 -3.941 1.00 92.69 111 ASN A N 1
ATOM 852 C CA . ASN A 1 111 ? 16.290 -9.769 -3.457 1.00 92.69 111 ASN A CA 1
ATOM 853 C C . ASN A 1 111 ? 17.552 -8.896 -3.526 1.00 92.69 111 ASN A C 1
ATOM 855 O O . ASN A 1 111 ? 18.640 -9.342 -3.158 1.00 92.69 111 ASN A O 1
ATOM 859 N N . VAL A 1 112 ? 17.384 -7.654 -3.965 1.00 93.06 112 VAL A N 1
ATOM 860 C CA . VAL A 1 112 ? 18.423 -6.623 -3.947 1.00 93.06 112 VAL A CA 1
ATOM 861 C C . VAL A 1 112 ? 17.962 -5.440 -3.107 1.00 93.06 112 VAL A C 1
ATOM 863 O O . VAL A 1 112 ? 16.761 -5.208 -2.952 1.00 93.06 112 VAL A O 1
ATOM 866 N N . ASP A 1 113 ? 18.917 -4.690 -2.567 1.00 92.38 113 ASP A N 1
ATOM 867 C CA . ASP A 1 113 ? 18.608 -3.521 -1.751 1.00 92.38 113 ASP A CA 1
ATOM 868 C C . ASP A 1 113 ? 17.898 -2.456 -2.594 1.00 92.38 113 ASP A C 1
ATOM 870 O O . ASP A 1 113 ? 18.338 -2.108 -3.695 1.00 92.38 113 ASP A O 1
ATOM 874 N N . CYS A 1 114 ? 16.797 -1.928 -2.066 1.00 94.62 114 CYS A N 1
ATOM 875 C CA . CYS A 1 114 ? 16.070 -0.804 -2.634 1.00 94.62 114 CYS A CA 1
ATOM 876 C C . CYS A 1 114 ? 15.854 0.237 -1.538 1.00 94.62 114 CYS A C 1
ATOM 878 O O . CYS A 1 114 ? 15.315 -0.069 -0.474 1.00 94.62 114 CYS A O 1
ATOM 880 N N . ALA A 1 115 ? 16.321 1.455 -1.780 1.00 92.50 115 ALA A N 1
ATOM 881 C CA . ALA A 1 115 ? 16.330 2.522 -0.790 1.00 92.50 115 ALA A CA 1
ATOM 882 C C . ALA A 1 115 ? 15.967 3.855 -1.437 1.00 92.50 115 ALA A C 1
ATOM 884 O O . ALA A 1 115 ? 15.934 3.977 -2.659 1.00 92.50 115 ALA A O 1
ATOM 885 N N . LEU A 1 116 ? 15.694 4.867 -0.617 1.00 93.50 116 LEU A N 1
ATOM 886 C CA . LEU A 1 116 ? 15.506 6.225 -1.117 1.00 93.50 116 LEU A CA 1
ATOM 887 C C . LEU A 1 116 ? 16.774 6.705 -1.820 1.00 93.50 116 LEU A C 1
ATOM 889 O O . LEU A 1 116 ? 17.876 6.585 -1.280 1.00 93.50 116 LEU A O 1
ATOM 893 N N . THR A 1 117 ? 16.603 7.288 -3.002 1.00 90.25 117 THR A N 1
ATOM 894 C CA . THR A 1 117 ? 17.723 7.858 -3.738 1.00 90.25 117 THR A CA 1
ATOM 895 C C . THR A 1 117 ? 18.251 9.104 -3.044 1.00 90.25 117 THR A C 1
ATOM 897 O O . THR A 1 117 ? 17.508 9.976 -2.579 1.00 90.25 117 THR A O 1
ATOM 900 N N . THR A 1 118 ? 19.573 9.212 -3.031 1.00 88.31 118 THR A N 1
ATOM 901 C CA . THR A 1 118 ? 20.271 10.457 -2.683 1.00 88.31 118 THR A CA 1
ATOM 902 C C . THR A 1 118 ? 20.687 11.249 -3.923 1.00 88.31 118 THR A C 1
ATOM 904 O O . THR A 1 118 ? 21.257 12.330 -3.794 1.00 88.31 118 THR A O 1
ATOM 907 N N . ASN A 1 119 ? 20.397 10.735 -5.124 1.00 89.56 119 ASN A N 1
ATOM 908 C CA . ASN A 1 119 ? 20.744 11.366 -6.387 1.00 89.56 119 ASN A CA 1
ATOM 909 C C . ASN A 1 119 ? 19.682 12.400 -6.795 1.00 89.56 119 ASN A C 1
ATOM 911 O O . ASN A 1 119 ? 18.557 12.055 -7.157 1.00 89.56 119 ASN A O 1
ATOM 915 N N . GLU A 1 120 ? 20.055 13.678 -6.770 1.00 91.00 120 GLU A N 1
ATOM 916 C CA . GLU A 1 120 ? 19.177 14.785 -7.170 1.00 91.00 120 GLU A CA 1
ATOM 917 C C . GLU A 1 120 ? 18.793 14.740 -8.660 1.00 91.00 120 GLU A C 1
ATOM 919 O O . GLU A 1 120 ? 17.697 15.167 -9.018 1.00 91.00 120 GLU A O 1
ATOM 924 N N . GLU A 1 121 ? 19.627 14.159 -9.533 1.00 91.44 121 GLU A N 1
ATOM 925 C CA . GLU A 1 121 ? 19.274 13.981 -10.949 1.00 91.44 121 GLU A CA 1
ATOM 926 C C . GLU A 1 121 ? 18.106 13.006 -11.106 1.00 91.44 121 GLU A C 1
ATOM 928 O O . GLU A 1 121 ? 17.181 13.271 -11.865 1.00 91.44 121 GLU A O 1
ATOM 933 N N . PHE A 1 122 ? 18.085 11.917 -10.333 1.00 93.44 122 PHE A N 1
ATOM 934 C CA . PHE A 1 122 ? 16.979 10.956 -10.366 1.00 93.44 122 PHE A CA 1
ATOM 935 C C . PHE A 1 122 ? 15.676 11.550 -9.840 1.00 93.44 122 PHE A C 1
ATOM 937 O O . PHE A 1 122 ? 14.611 11.248 -10.376 1.00 93.44 122 PHE A O 1
ATOM 944 N N . LYS A 1 123 ? 15.751 12.436 -8.844 1.00 93.81 123 LYS A N 1
ATOM 945 C CA . LYS A 1 123 ? 14.583 13.202 -8.392 1.00 93.81 123 LYS A CA 1
ATOM 946 C C . LYS A 1 123 ? 14.078 14.138 -9.491 1.00 93.81 123 LYS A C 1
ATOM 948 O O . LYS A 1 123 ? 12.881 14.164 -9.758 1.00 93.81 123 LYS A O 1
ATOM 953 N N . SER A 1 124 ? 14.986 14.829 -10.183 1.00 93.00 124 SER A N 1
ATOM 954 C CA . SER A 1 124 ? 14.632 15.690 -11.316 1.00 93.00 124 SER A CA 1
ATOM 955 C C . SER A 1 124 ? 14.038 14.904 -12.491 1.00 93.00 124 SER A C 1
ATOM 957 O O . SER A 1 124 ? 13.065 15.350 -13.094 1.00 93.00 124 SER A O 1
ATOM 959 N N . TYR A 1 125 ? 14.559 13.711 -12.795 1.00 92.88 125 TYR A N 1
ATOM 960 C CA . TYR A 1 125 ? 13.988 12.830 -13.817 1.00 92.88 125 TYR A CA 1
ATOM 961 C C . TYR A 1 125 ? 12.597 12.337 -13.429 1.00 92.88 125 TYR A C 1
ATOM 963 O O . TYR A 1 125 ? 11.712 12.308 -14.279 1.00 92.88 125 TYR A O 1
ATOM 971 N N . ALA A 1 126 ? 12.381 11.992 -12.157 1.00 94.75 126 ALA A N 1
ATOM 972 C CA . ALA A 1 126 ? 11.070 11.589 -11.666 1.00 94.75 126 ALA A CA 1
ATOM 973 C C . ALA A 1 126 ? 10.020 12.697 -11.869 1.00 94.75 126 ALA A C 1
ATOM 975 O O . ALA A 1 126 ? 8.941 12.439 -12.407 1.00 94.75 126 ALA A O 1
ATOM 976 N N . GLU A 1 127 ? 10.362 13.933 -11.501 1.00 93.88 127 GLU A N 1
ATOM 977 C CA . GLU A 1 127 ? 9.508 15.106 -11.706 1.00 93.88 127 GLU A CA 1
ATOM 978 C C . GLU A 1 127 ? 9.271 15.378 -13.201 1.00 93.88 127 GLU A C 1
ATOM 980 O O . GLU A 1 127 ? 8.132 15.534 -13.629 1.00 93.88 127 GLU A O 1
ATOM 985 N N . GLY A 1 128 ? 10.328 15.379 -14.018 1.00 93.38 128 GLY A N 1
ATOM 986 C CA . GLY A 1 128 ? 10.241 15.740 -15.435 1.00 93.38 128 GLY A CA 1
ATOM 987 C C . GLY A 1 128 ? 9.551 14.698 -16.322 1.00 93.38 128 GLY A C 1
ATOM 988 O O . GLY A 1 128 ? 8.783 15.066 -17.207 1.00 93.38 128 GLY A O 1
ATOM 989 N N . ILE A 1 129 ? 9.816 13.406 -16.105 1.00 93.50 129 ILE A N 1
ATOM 990 C CA . ILE A 1 129 ? 9.313 12.317 -16.961 1.00 93.50 129 ILE A CA 1
ATOM 991 C C . ILE A 1 129 ? 7.920 11.871 -16.519 1.00 93.50 129 ILE A C 1
ATOM 993 O O . ILE A 1 129 ? 7.043 11.670 -17.357 1.00 93.50 129 ILE A O 1
ATOM 997 N N . PHE A 1 130 ? 7.702 11.725 -15.210 1.00 95.25 130 PHE A N 1
ATOM 998 C CA . PHE A 1 130 ? 6.459 11.162 -14.675 1.00 95.25 130 PHE A CA 1
ATOM 999 C C . PHE A 1 130 ? 5.522 12.211 -14.073 1.00 95.25 130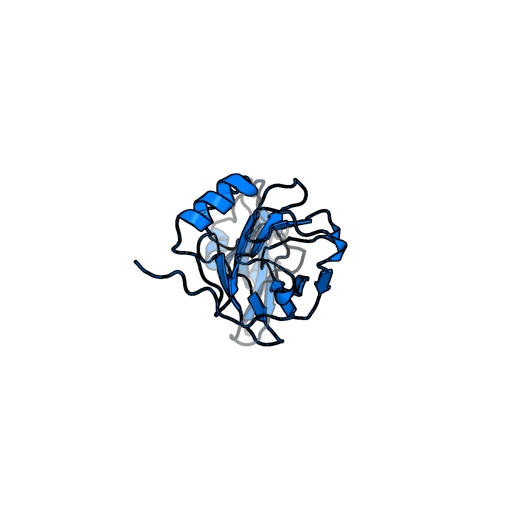 PHE A C 1
ATOM 1001 O O . PHE A 1 130 ? 4.467 11.846 -13.559 1.00 95.25 130 PHE A O 1
ATOM 1008 N N . SER A 1 131 ? 5.885 13.502 -14.103 1.00 93.81 131 SER A N 1
ATOM 1009 C CA . SER A 1 131 ? 5.172 14.551 -13.352 1.00 93.81 131 SER A CA 1
ATOM 1010 C C . SER A 1 131 ? 5.033 14.196 -11.864 1.00 93.81 131 SER A C 1
ATOM 1012 O O . SER A 1 131 ? 4.030 14.516 -11.226 1.00 93.81 131 SER A O 1
ATOM 1014 N N . TYR A 1 132 ? 6.018 13.474 -11.316 1.00 93.38 132 TYR A N 1
ATOM 1015 C CA . TYR A 1 132 ? 5.963 12.957 -9.955 1.00 93.38 132 TYR A CA 1
ATOM 1016 C C . TYR A 1 132 ? 6.201 14.080 -8.945 1.00 93.38 132 TYR A C 1
ATOM 1018 O O . TYR A 1 132 ? 7.277 14.669 -8.900 1.00 93.38 132 TYR A O 1
ATOM 1026 N N . THR A 1 133 ? 5.201 14.354 -8.106 1.00 88.62 133 THR A N 1
ATOM 1027 C CA . THR A 1 133 ? 5.267 15.390 -7.060 1.00 88.62 133 THR A CA 1
ATOM 1028 C C . THR A 1 133 ? 5.591 14.828 -5.673 1.00 88.62 133 THR A C 1
ATOM 1030 O O . THR A 1 133 ? 5.610 15.571 -4.689 1.00 88.62 133 THR A O 1
ATOM 1033 N N . GLY A 1 134 ? 5.789 13.511 -5.559 1.00 82.38 134 GLY A N 1
ATOM 1034 C CA . GLY A 1 134 ? 6.172 12.865 -4.307 1.00 82.38 134 GLY A CA 1
ATOM 1035 C C . GLY A 1 134 ? 7.634 13.135 -3.945 1.00 82.38 134 GLY A C 1
ATOM 1036 O O . GLY A 1 134 ? 8.469 13.426 -4.797 1.00 82.38 134 GLY A O 1
ATOM 1037 N N . LYS A 1 135 ? 7.964 13.034 -2.654 1.00 76.69 135 LYS A N 1
ATOM 1038 C CA . LYS A 1 135 ? 9.333 13.285 -2.155 1.00 76.69 135 LYS A CA 1
ATOM 1039 C C . LYS A 1 135 ? 10.245 12.060 -2.240 1.00 76.69 135 LYS A C 1
ATOM 1041 O O . LYS A 1 135 ? 11.454 12.174 -2.048 1.00 76.69 135 LYS A O 1
ATOM 1046 N N . GLU A 1 136 ? 9.667 10.893 -2.487 1.00 88.81 136 GLU A N 1
ATOM 1047 C CA . GLU A 1 136 ? 10.321 9.603 -2.308 1.00 88.81 136 GLU A CA 1
ATOM 1048 C C . GLU A 1 136 ? 10.511 8.936 -3.661 1.00 88.81 136 GLU A C 1
ATOM 1050 O O . GLU A 1 136 ? 9.576 8.389 -4.247 1.00 88.81 136 GLU A O 1
ATOM 1055 N N . VAL A 1 137 ? 11.735 9.017 -4.167 1.00 94.62 137 VAL A N 1
ATOM 1056 C CA . VAL A 1 137 ? 12.186 8.264 -5.336 1.00 94.62 137 VAL A CA 1
ATOM 1057 C C . VAL A 1 137 ? 13.081 7.154 -4.820 1.00 94.62 137 VAL A C 1
ATOM 1059 O O . VAL A 1 137 ? 13.994 7.412 -4.035 1.00 94.62 137 VAL A O 1
ATOM 1062 N N . PHE A 1 138 ? 12.807 5.923 -5.229 1.00 96.62 138 PHE A N 1
ATOM 1063 C CA . PHE A 1 138 ? 13.578 4.764 -4.803 1.00 96.62 138 PHE A CA 1
ATOM 1064 C C . PHE A 1 138 ? 14.603 4.393 -5.862 1.00 96.62 138 PHE A C 1
ATOM 1066 O O . PHE A 1 138 ? 14.344 4.522 -7.054 1.00 96.62 138 PHE A O 1
ATOM 1073 N N . GLU A 1 139 ? 15.755 3.898 -5.438 1.00 95.56 139 GLU A N 1
ATOM 1074 C CA . GLU A 1 139 ? 16.768 3.344 -6.322 1.00 95.56 139 GLU A CA 1
ATOM 1075 C C . GLU A 1 139 ? 17.221 1.966 -5.846 1.00 95.56 139 GLU A C 1
ATOM 1077 O O . GLU A 1 139 ? 17.235 1.662 -4.651 1.00 95.56 139 GLU A O 1
ATOM 1082 N N . SER A 1 140 ? 17.589 1.121 -6.801 1.00 95.50 140 SER A N 1
ATOM 1083 C CA . SER A 1 140 ? 18.182 -0.189 -6.562 1.00 95.50 140 SER A CA 1
ATOM 1084 C C . SER A 1 140 ? 19.291 -0.447 -7.576 1.00 95.50 140 SER A C 1
ATOM 1086 O O . SER A 1 140 ? 19.257 0.069 -8.693 1.00 95.50 140 SER A O 1
ATOM 1088 N N . THR A 1 141 ? 20.299 -1.227 -7.190 1.00 94.62 141 THR A N 1
ATOM 1089 C CA . THR A 1 141 ? 21.375 -1.658 -8.093 1.00 94.62 141 THR A CA 1
ATOM 1090 C C . THR A 1 141 ? 21.285 -3.166 -8.295 1.00 94.62 141 THR A C 1
ATOM 1092 O O . THR A 1 141 ? 21.420 -3.927 -7.341 1.00 94.62 141 THR A O 1
ATOM 1095 N N . VAL A 1 142 ? 21.065 -3.592 -9.538 1.00 93.69 142 VAL A N 1
ATOM 1096 C CA . VAL A 1 142 ? 20.844 -4.992 -9.923 1.00 93.69 142 VAL A CA 1
ATOM 1097 C C . VAL A 1 142 ? 22.074 -5.617 -10.585 1.00 93.69 142 VAL A C 1
ATOM 1099 O O . VAL A 1 142 ? 22.997 -4.924 -11.024 1.00 93.69 142 VAL A O 1
ATOM 1102 N N . TYR A 1 143 ? 22.063 -6.948 -10.684 1.00 87.06 143 TYR A N 1
ATOM 1103 C CA . TYR A 1 143 ? 23.106 -7.757 -11.324 1.00 87.06 143 TYR A CA 1
ATOM 1104 C C . TYR A 1 143 ? 22.910 -7.912 -12.843 1.00 87.06 143 TYR A C 1
ATOM 1106 O O . TYR A 1 143 ? 23.768 -8.501 -13.498 1.00 87.06 143 TYR A O 1
ATOM 1114 N N . GLY A 1 144 ? 21.803 -7.399 -13.389 1.00 85.06 144 GLY A N 1
ATOM 1115 C CA . GLY A 1 144 ? 21.341 -7.673 -14.751 1.00 85.06 144 GLY A CA 1
ATOM 1116 C C . GLY A 1 144 ? 20.268 -8.764 -14.805 1.00 85.06 144 GLY A C 1
ATOM 1117 O O . GLY A 1 144 ? 19.675 -9.129 -13.781 1.00 85.06 144 GLY A O 1
ATOM 1118 N N . GLY A 1 145 ? 20.026 -9.259 -16.014 1.00 91.06 145 GLY A N 1
ATOM 1119 C CA . GLY A 1 145 ? 19.046 -10.287 -16.344 1.00 91.06 145 GLY A CA 1
ATOM 1120 C C . GLY A 1 145 ? 17.607 -9.888 -16.031 1.00 91.06 145 GLY A C 1
ATOM 1121 O O . GLY A 1 145 ? 17.213 -8.726 -16.151 1.00 91.06 145 GLY A O 1
ATOM 1122 N N . TYR A 1 146 ? 16.808 -10.870 -15.613 1.00 95.00 146 TYR A N 1
ATOM 1123 C CA . TYR A 1 146 ? 15.416 -10.631 -15.246 1.00 95.00 146 TYR A CA 1
ATOM 1124 C C . TYR A 1 146 ? 15.320 -9.867 -13.923 1.00 95.00 146 TYR A C 1
ATOM 1126 O O . TYR A 1 146 ? 15.829 -10.319 -12.888 1.00 95.00 146 TYR A O 1
ATOM 1134 N N . VAL A 1 147 ? 14.638 -8.725 -13.971 1.00 97.12 147 VAL A N 1
ATOM 1135 C CA . VAL A 1 147 ? 14.355 -7.856 -12.831 1.00 97.12 147 VAL A CA 1
ATOM 1136 C C . VAL A 1 147 ? 12.855 -7.835 -12.583 1.00 97.12 147 VAL A C 1
ATOM 1138 O O . VAL A 1 147 ? 12.081 -7.600 -13.505 1.00 97.12 147 VAL A O 1
ATOM 1141 N N . ALA A 1 148 ? 12.456 -8.033 -11.327 1.00 97.88 148 ALA A N 1
ATOM 1142 C CA . ALA A 1 148 ? 11.076 -7.840 -10.887 1.00 97.88 148 ALA A CA 1
ATOM 1143 C C . ALA A 1 148 ? 10.992 -6.706 -9.865 1.00 97.88 148 ALA A C 1
ATOM 1145 O O . ALA A 1 148 ? 11.729 -6.709 -8.874 1.00 97.88 148 ALA A O 1
ATOM 1146 N N . ILE A 1 149 ? 10.082 -5.762 -10.108 1.00 98.19 149 ILE A N 1
ATOM 1147 C CA . ILE A 1 149 ? 9.851 -4.572 -9.288 1.00 98.19 149 ILE A CA 1
ATOM 1148 C C . ILE A 1 149 ? 8.450 -4.658 -8.688 1.00 98.19 149 ILE A C 1
ATOM 1150 O O . ILE A 1 149 ? 7.449 -4.582 -9.400 1.00 98.19 149 ILE A O 1
ATOM 1154 N N . TYR A 1 150 ? 8.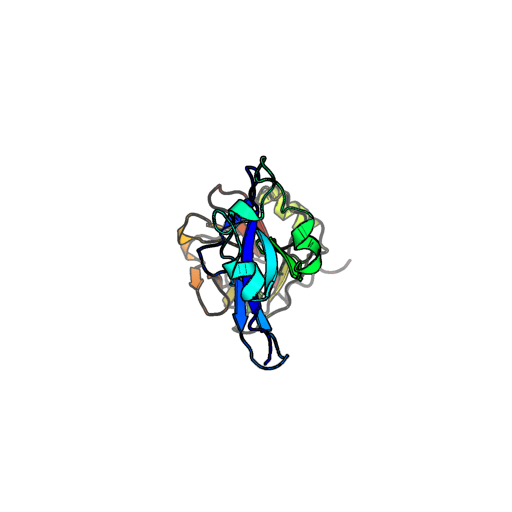383 -4.788 -7.369 1.00 97.31 150 TYR A N 1
ATOM 1155 C CA . TYR A 1 150 ? 7.146 -4.787 -6.599 1.00 97.31 150 TYR A CA 1
ATOM 1156 C C . TYR A 1 150 ? 6.963 -3.381 -6.033 1.00 97.31 150 TYR A C 1
ATOM 1158 O O . TYR A 1 150 ? 7.726 -2.994 -5.140 1.00 97.31 150 TYR A O 1
ATOM 1166 N N . PRO A 1 151 ? 5.977 -2.600 -6.500 1.00 95.31 151 PRO A N 1
ATOM 1167 C CA . PRO A 1 151 ? 5.876 -1.205 -6.116 1.00 95.31 151 PRO A CA 1
ATOM 1168 C C . PRO A 1 151 ? 5.526 -1.011 -4.647 1.00 95.31 151 PRO A C 1
ATOM 1170 O O . PRO A 1 151 ? 5.863 0.039 -4.131 1.00 95.31 151 PRO A O 1
ATOM 1173 N N . GLN A 1 152 ? 4.900 -1.980 -3.964 1.00 93.38 152 GLN A N 1
ATOM 1174 C CA . GLN A 1 152 ? 4.483 -1.868 -2.552 1.00 93.38 152 GLN A CA 1
ATOM 1175 C C . GLN A 1 152 ? 3.643 -0.601 -2.277 1.00 93.38 152 GLN A C 1
ATOM 1177 O O . GLN A 1 152 ? 3.846 0.106 -1.289 1.00 93.38 152 GLN A O 1
ATOM 1182 N N . ILE A 1 153 ? 2.711 -0.302 -3.190 1.00 91.00 153 ILE A N 1
ATOM 1183 C CA . ILE A 1 153 ? 1.741 0.793 -3.078 1.00 91.00 153 ILE A CA 1
ATOM 1184 C C . ILE A 1 153 ? 0.396 0.187 -2.679 1.00 91.00 153 ILE A C 1
ATOM 1186 O O . ILE A 1 153 ? -0.094 -0.734 -3.337 1.00 91.00 153 ILE A O 1
ATOM 1190 N N . ASP A 1 154 ? -0.210 0.700 -1.612 1.00 86.44 154 ASP A N 1
ATOM 1191 C CA . ASP A 1 154 ? -1.524 0.229 -1.176 1.00 86.44 154 ASP A CA 1
ATOM 1192 C C . ASP A 1 154 ? -2.591 0.526 -2.225 1.00 86.44 154 ASP A C 1
ATOM 1194 O O . ASP A 1 154 ? -2.714 1.652 -2.702 1.00 86.44 154 ASP A O 1
ATOM 1198 N N . GLY A 1 155 ? -3.383 -0.489 -2.568 1.00 86.69 155 GLY A N 1
ATOM 1199 C CA . GLY A 1 155 ? -4.474 -0.347 -3.532 1.00 86.69 155 GLY A CA 1
ATOM 1200 C C . GLY A 1 155 ? -4.024 -0.162 -4.983 1.00 86.69 155 GLY A C 1
ATOM 1201 O O . GLY A 1 155 ? -4.879 0.037 -5.842 1.00 86.69 155 GLY A O 1
ATOM 1202 N N . TRP A 1 156 ? -2.722 -0.248 -5.283 1.00 92.88 156 TRP A N 1
ATOM 1203 C CA . TRP A 1 156 ? -2.262 -0.270 -6.669 1.00 92.88 156 TRP A CA 1
ATOM 1204 C C . TRP A 1 156 ? -2.628 -1.608 -7.313 1.00 92.88 156 TRP A C 1
ATOM 1206 O O . TRP A 1 156 ? -2.098 -2.660 -6.951 1.00 92.88 156 TRP A O 1
ATOM 1216 N N . ASP A 1 157 ? -3.569 -1.550 -8.251 1.00 90.88 157 ASP A N 1
ATOM 1217 C CA . ASP A 1 157 ? -4.116 -2.709 -8.946 1.00 90.88 157 ASP A CA 1
ATOM 1218 C C . ASP A 1 157 ? -4.239 -2.415 -10.449 1.00 90.88 157 ASP A C 1
ATOM 1220 O O . ASP A 1 157 ? -5.138 -1.675 -10.870 1.00 90.88 157 ASP A O 1
ATOM 1224 N N . PRO A 1 158 ? -3.365 -3.003 -11.283 1.00 91.69 158 PRO A N 1
ATOM 1225 C CA . PRO A 1 158 ? -3.423 -2.823 -12.726 1.00 91.69 158 PRO A CA 1
ATOM 1226 C C . PRO A 1 158 ? -4.719 -3.313 -13.367 1.00 91.69 158 PRO A C 1
ATOM 1228 O O . PRO A 1 158 ? -5.142 -2.799 -14.399 1.00 91.69 158 PRO A O 1
ATOM 1231 N N . THR A 1 159 ? -5.393 -4.286 -12.748 1.00 90.50 159 THR A N 1
ATOM 1232 C CA . THR A 1 159 ? -6.669 -4.802 -13.259 1.00 90.50 159 THR A CA 1
ATOM 1233 C C . THR A 1 159 ? -7.817 -3.813 -13.053 1.00 90.50 159 THR A C 1
ATOM 1235 O O . THR A 1 159 ? -8.806 -3.859 -13.784 1.00 90.50 159 THR A O 1
ATOM 1238 N N . ALA A 1 160 ? -7.656 -2.874 -12.115 1.00 90.94 160 ALA A N 1
ATOM 1239 C CA . ALA A 1 160 ? -8.580 -1.774 -11.859 1.00 90.94 160 ALA A CA 1
ATOM 1240 C C . ALA A 1 160 ? -8.265 -0.510 -12.687 1.00 90.94 160 ALA A C 1
ATOM 1242 O O . ALA A 1 160 ? -8.979 0.485 -12.577 1.00 90.94 160 ALA A O 1
ATOM 1243 N N . GLY A 1 161 ? -7.229 -0.540 -13.535 1.00 90.69 161 GLY A N 1
ATOM 1244 C CA . GLY A 1 161 ? -6.844 0.571 -14.410 1.00 90.69 161 GLY A CA 1
ATOM 1245 C C . GLY A 1 161 ? -5.657 1.402 -13.923 1.00 90.69 161 GLY A C 1
ATOM 1246 O O . GLY A 1 161 ? -5.330 2.395 -14.568 1.00 90.69 161 GLY A O 1
ATOM 1247 N N . ALA A 1 162 ? -5.006 1.012 -12.822 1.00 95.19 162 ALA A N 1
ATOM 1248 C CA . ALA A 1 162 ? -3.662 1.499 -12.519 1.00 95.19 162 ALA A CA 1
ATOM 1249 C C . ALA A 1 162 ? -2.674 1.008 -13.597 1.00 95.19 162 ALA A C 1
ATOM 1251 O O . ALA A 1 162 ? -2.917 -0.001 -14.259 1.00 95.19 162 ALA A O 1
ATOM 1252 N N . ASP A 1 163 ? -1.554 1.695 -13.791 1.00 95.94 163 ASP A N 1
ATOM 1253 C CA . ASP A 1 163 ? -0.563 1.270 -14.781 1.00 95.94 163 ASP A CA 1
ATOM 1254 C C . ASP A 1 163 ? 0.877 1.551 -14.336 1.00 95.94 163 ASP A C 1
ATOM 1256 O O . ASP A 1 163 ? 1.147 2.088 -13.255 1.00 95.94 163 ASP A O 1
ATOM 1260 N N . VAL A 1 164 ? 1.815 1.088 -15.158 1.00 97.25 164 VAL A N 1
ATOM 1261 C CA . VAL A 1 164 ? 3.241 1.369 -15.038 1.00 97.25 164 VAL A CA 1
ATOM 1262 C C . VAL A 1 164 ? 3.733 1.934 -16.364 1.00 97.25 164 VAL A C 1
ATOM 1264 O O . VAL A 1 164 ? 3.342 1.473 -17.435 1.00 97.25 164 VAL A O 1
ATOM 1267 N N . VAL A 1 165 ? 4.615 2.924 -16.293 1.00 96.44 165 VAL A N 1
ATOM 1268 C CA . VAL A 1 165 ? 5.337 3.461 -17.445 1.00 96.44 165 VAL A CA 1
ATOM 1269 C C . VAL A 1 165 ? 6.825 3.318 -17.175 1.00 96.44 165 VAL A C 1
ATOM 1271 O O . VAL A 1 165 ? 7.304 3.708 -16.111 1.00 96.44 165 VAL A O 1
ATOM 1274 N N . ILE A 1 166 ? 7.557 2.758 -18.135 1.00 98.12 166 ILE A N 1
ATOM 1275 C CA . ILE A 1 166 ? 8.988 2.494 -17.994 1.00 98.12 166 ILE A CA 1
ATOM 1276 C C . ILE A 1 166 ? 9.752 3.231 -19.087 1.00 98.12 166 ILE A C 1
ATOM 1278 O O . ILE A 1 166 ? 9.354 3.195 -20.249 1.00 98.12 166 ILE A O 1
ATOM 1282 N N . TYR A 1 167 ? 10.856 3.868 -18.713 1.00 97.44 167 TYR A N 1
ATOM 1283 C CA . TYR A 1 167 ? 11.823 4.473 -19.622 1.00 97.44 167 TYR A CA 1
ATOM 1284 C C . TYR A 1 167 ? 13.199 3.850 -19.413 1.00 97.44 167 TYR A C 1
ATOM 1286 O O . TYR A 1 167 ? 13.579 3.537 -18.284 1.00 97.44 167 TYR A O 1
ATOM 1294 N N . ASP A 1 168 ? 13.955 3.682 -20.492 1.00 94.75 168 ASP A N 1
ATOM 1295 C CA . ASP A 1 168 ? 15.365 3.312 -20.404 1.00 94.75 168 ASP A CA 1
ATOM 1296 C C . ASP A 1 168 ? 16.264 4.543 -20.175 1.00 94.75 168 ASP A C 1
ATOM 1298 O O . ASP A 1 168 ? 15.825 5.696 -20.211 1.00 94.75 168 ASP A O 1
ATOM 1302 N N . GLY A 1 169 ? 17.558 4.303 -19.977 1.00 90.94 169 GLY A N 1
ATOM 1303 C CA . GLY A 1 169 ? 18.556 5.335 -19.696 1.00 90.94 169 GLY A CA 1
ATOM 1304 C C . GLY A 1 169 ? 18.860 6.267 -20.868 1.00 90.94 169 GLY A C 1
ATOM 1305 O O . GLY A 1 169 ? 19.615 7.223 -20.703 1.00 90.94 169 GLY A O 1
ATOM 1306 N N . THR A 1 170 ? 18.288 6.013 -22.048 1.00 92.06 170 THR A N 1
ATOM 1307 C CA . THR A 1 170 ? 18.328 6.940 -23.188 1.00 92.06 170 THR A CA 1
ATOM 1308 C C . THR A 1 170 ? 17.107 7.859 -23.239 1.00 92.06 170 THR A C 1
ATOM 1310 O O . THR A 1 170 ? 17.063 8.764 -24.072 1.00 92.06 170 THR A O 1
ATOM 1313 N N . GLY A 1 171 ? 16.137 7.662 -22.338 1.00 89.94 171 GLY A N 1
ATOM 1314 C CA . GLY A 1 171 ? 14.879 8.401 -22.301 1.00 89.94 171 GLY A CA 1
ATOM 1315 C C . GLY A 1 171 ? 13.828 7.859 -23.268 1.00 89.94 171 GLY A C 1
ATOM 1316 O O . GLY A 1 171 ? 12.835 8.539 -23.520 1.00 89.94 171 GLY A O 1
ATOM 1317 N N . ASN A 1 172 ? 14.020 6.652 -23.809 1.00 93.94 172 ASN A N 1
ATOM 1318 C CA . ASN A 1 172 ? 13.024 6.011 -24.660 1.00 93.94 172 ASN A CA 1
ATOM 1319 C C . ASN A 1 172 ? 12.041 5.198 -23.807 1.00 93.94 172 ASN A C 1
ATOM 1321 O O . ASN A 1 172 ? 12.475 4.499 -22.885 1.00 93.94 172 ASN A O 1
ATOM 1325 N N . PRO A 1 173 ? 10.726 5.259 -24.091 1.00 96.06 173 PRO A N 1
ATOM 1326 C CA . PRO A 1 173 ? 9.760 4.420 -23.401 1.00 96.06 173 PRO A CA 1
ATOM 1327 C C . PRO A 1 173 ? 10.009 2.953 -23.756 1.00 96.06 173 PRO A C 1
ATOM 1329 O O . PRO A 1 173 ? 10.186 2.605 -24.925 1.00 96.06 173 PRO A O 1
ATOM 1332 N N . VAL A 1 174 ? 9.999 2.088 -22.747 1.00 97.06 174 VAL A N 1
ATOM 1333 C CA . VAL A 1 174 ? 10.078 0.641 -22.933 1.00 97.06 174 VAL A CA 1
ATOM 1334 C C . VAL A 1 174 ? 8.704 0.148 -23.403 1.00 97.06 174 VAL A C 1
ATOM 1336 O O . VAL A 1 174 ? 7.710 0.400 -22.714 1.00 97.06 174 VAL A O 1
ATOM 1339 N N . PRO A 1 175 ? 8.614 -0.530 -24.562 1.00 95.12 175 PRO A N 1
ATOM 1340 C CA . PRO A 1 175 ? 7.352 -1.053 -25.074 1.00 95.12 175 PRO A CA 1
ATOM 1341 C C . PRO A 1 175 ? 6.676 -2.024 -24.100 1.00 95.12 175 PRO A C 1
ATOM 1343 O O . PRO A 1 175 ? 7.350 -2.753 -23.372 1.00 95.12 175 PRO A O 1
ATOM 1346 N N . VAL A 1 176 ? 5.341 -2.052 -24.107 1.00 92.94 176 VAL A N 1
ATOM 1347 C CA . VAL A 1 176 ? 4.531 -2.881 -23.193 1.00 92.94 176 VAL A CA 1
ATOM 1348 C C . VAL A 1 176 ? 4.782 -4.377 -23.368 1.00 92.94 176 VAL A C 1
ATOM 1350 O O . VAL A 1 176 ? 4.601 -5.142 -22.435 1.00 92.94 176 VAL A O 1
ATOM 1353 N N . GLU A 1 177 ? 5.214 -4.798 -24.553 1.00 93.25 177 GLU A N 1
ATOM 1354 C CA . GLU A 1 177 ? 5.594 -6.174 -24.865 1.00 93.25 177 GLU A CA 1
ATOM 1355 C C . GLU A 1 177 ? 6.940 -6.601 -24.256 1.00 93.25 177 GLU A C 1
ATOM 1357 O O . GLU A 1 177 ? 7.222 -7.797 -24.191 1.00 93.25 177 GLU A O 1
ATOM 1362 N N . ASN A 1 178 ? 7.755 -5.646 -23.793 1.00 95.00 178 ASN A N 1
ATOM 1363 C CA . ASN A 1 178 ? 9.089 -5.897 -23.236 1.00 95.00 178 ASN A CA 1
ATOM 1364 C C . ASN A 1 178 ? 9.091 -5.995 -21.703 1.00 95.00 178 ASN A C 1
ATOM 1366 O O . ASN A 1 178 ? 10.148 -6.147 -21.085 1.00 95.00 178 ASN A O 1
ATOM 1370 N N . TYR A 1 179 ? 7.920 -5.903 -21.079 1.00 96.44 179 TYR A N 1
ATOM 1371 C CA . TYR A 1 179 ? 7.741 -6.172 -19.664 1.00 96.44 179 TYR A CA 1
ATOM 1372 C C . TYR A 1 179 ? 6.408 -6.872 -19.421 1.00 96.44 179 TYR A C 1
ATOM 1374 O O . TYR A 1 179 ? 5.508 -6.877 -20.254 1.00 96.44 179 TYR A O 1
ATOM 1382 N N . GLU A 1 180 ? 6.277 -7.481 -18.255 1.00 95.94 180 GLU A N 1
ATOM 1383 C CA . GLU A 1 180 ? 5.087 -8.218 -17.870 1.00 95.94 180 GLU A CA 1
ATOM 1384 C C . GLU A 1 180 ? 4.578 -7.780 -16.505 1.00 95.94 180 GLU A C 1
ATOM 1386 O O . GLU A 1 180 ? 5.341 -7.365 -15.633 1.00 95.94 180 GLU A O 1
ATOM 1391 N N . LEU A 1 181 ? 3.268 -7.906 -16.324 1.00 96.50 181 LEU A N 1
ATOM 1392 C CA . LEU A 1 181 ? 2.612 -7.779 -15.035 1.00 96.50 181 LEU A CA 1
ATOM 1393 C C . LEU A 1 181 ? 2.281 -9.174 -14.531 1.00 96.50 181 LEU A C 1
ATOM 1395 O O . LEU A 1 181 ? 1.542 -9.920 -15.172 1.00 96.50 181 LEU A O 1
ATOM 1399 N N . GLN A 1 182 ? 2.828 -9.513 -13.376 1.00 95.38 182 GLN A N 1
ATOM 1400 C CA . GLN A 1 182 ? 2.669 -10.820 -12.754 1.00 95.38 182 GLN A CA 1
ATOM 1401 C C . GLN A 1 182 ? 2.307 -10.643 -11.281 1.00 95.38 182 GLN A C 1
ATOM 1403 O O . GLN A 1 182 ? 2.398 -9.547 -10.722 1.00 95.38 182 GLN A O 1
ATOM 1408 N N . LYS A 1 183 ? 1.858 -11.725 -10.645 1.00 94.31 183 LYS A N 1
ATOM 1409 C CA . LYS A 1 183 ? 1.482 -11.730 -9.231 1.00 94.31 183 LYS A CA 1
ATOM 1410 C C . LYS A 1 183 ? 1.988 -12.992 -8.554 1.00 94.31 183 LYS A C 1
ATOM 1412 O O . LYS A 1 183 ? 1.733 -14.092 -9.037 1.00 94.31 183 LYS A O 1
ATOM 1417 N N . ASP A 1 184 ? 2.626 -12.818 -7.406 1.00 92.56 184 ASP A N 1
ATOM 1418 C CA . ASP A 1 184 ? 3.040 -13.904 -6.522 1.00 92.56 184 ASP A CA 1
ATOM 1419 C C . ASP A 1 184 ? 2.716 -13.577 -5.048 1.00 92.56 184 ASP A C 1
ATOM 1421 O O . ASP A 1 184 ? 1.946 -12.656 -4.751 1.00 92.56 184 ASP A O 1
ATOM 1425 N N . ASP A 1 185 ? 3.300 -14.339 -4.120 1.00 92.19 185 ASP A N 1
ATOM 1426 C CA . ASP A 1 185 ? 3.105 -14.182 -2.674 1.00 92.19 185 ASP A CA 1
ATOM 1427 C C . ASP A 1 185 ? 3.601 -12.830 -2.118 1.00 92.19 185 ASP A C 1
ATOM 1429 O O . ASP A 1 185 ? 3.166 -12.412 -1.043 1.00 92.19 185 ASP A O 1
ATOM 1433 N N . LYS A 1 186 ? 4.500 -12.125 -2.822 1.00 89.62 186 LYS A N 1
ATOM 1434 C CA . LYS A 1 186 ? 5.007 -10.791 -2.445 1.00 89.62 186 LYS A CA 1
ATOM 1435 C C . LYS A 1 186 ? 4.142 -9.658 -3.004 1.00 89.62 186 LYS A C 1
ATOM 1437 O O . LYS A 1 186 ? 4.295 -8.509 -2.577 1.00 89.62 186 LYS A O 1
ATOM 1442 N N . GLY A 1 187 ? 3.245 -9.965 -3.942 1.00 91.31 187 GLY A N 1
ATOM 1443 C CA . GLY A 1 187 ? 2.293 -9.031 -4.533 1.00 91.31 187 GLY A CA 1
ATOM 1444 C C . GLY A 1 187 ? 2.360 -8.976 -6.057 1.00 91.31 187 GLY A C 1
ATOM 1445 O O . GLY A 1 187 ? 2.904 -9.859 -6.715 1.00 91.31 187 GLY A O 1
ATOM 1446 N N . ILE A 1 188 ? 1.760 -7.926 -6.620 1.00 95.19 188 ILE A N 1
ATOM 1447 C CA . ILE A 1 188 ? 1.834 -7.638 -8.055 1.00 95.19 188 ILE A CA 1
ATOM 1448 C C . ILE A 1 188 ? 3.189 -6.994 -8.344 1.00 95.19 188 ILE A C 1
ATOM 1450 O O . ILE A 1 188 ? 3.630 -6.121 -7.593 1.00 95.19 188 ILE A O 1
ATOM 1454 N N . TYR A 1 189 ? 3.836 -7.409 -9.427 1.00 96.81 189 TYR A N 1
ATOM 1455 C CA . TYR A 1 189 ? 5.122 -6.872 -9.842 1.00 96.81 189 TYR A CA 1
ATOM 1456 C C . TYR A 1 189 ? 5.203 -6.665 -11.344 1.00 96.81 189 TYR A C 1
ATOM 1458 O O . TYR A 1 189 ? 4.454 -7.257 -12.123 1.00 96.81 189 TYR A O 1
ATOM 1466 N N . VAL A 1 190 ? 6.162 -5.826 -11.723 1.00 97.75 190 VAL A N 1
ATOM 1467 C CA . VAL A 1 190 ? 6.558 -5.613 -13.109 1.00 97.75 190 VAL A CA 1
ATOM 1468 C C . VAL A 1 190 ? 7.866 -6.341 -13.360 1.00 97.75 190 VAL A C 1
ATOM 1470 O O . VAL A 1 190 ? 8.859 -6.065 -12.686 1.00 97.75 190 VAL A O 1
ATOM 1473 N N . GLY A 1 191 ? 7.843 -7.304 -14.275 1.00 97.06 191 GLY A N 1
ATOM 1474 C CA . GLY A 1 191 ? 8.991 -8.111 -14.674 1.00 97.06 191 GLY A CA 1
ATOM 1475 C C . GLY A 1 191 ? 9.541 -7.660 -16.020 1.00 97.06 191 GLY A C 1
ATOM 1476 O O . GLY A 1 191 ? 8.766 -7.447 -16.945 1.00 97.06 191 GLY A O 1
ATOM 1477 N N . LEU A 1 192 ? 10.857 -7.516 -16.156 1.00 96.88 192 LEU A N 1
ATOM 1478 C CA . LEU A 1 192 ? 11.498 -7.185 -17.432 1.00 96.88 192 LEU A CA 1
ATOM 1479 C C . LEU A 1 192 ? 12.908 -7.774 -17.539 1.00 96.88 192 LEU A C 1
ATOM 1481 O O . LEU A 1 192 ? 13.569 -8.013 -16.526 1.00 96.88 192 LEU A O 1
ATOM 1485 N N . ASN A 1 193 ? 13.392 -7.967 -18.768 1.00 94.88 193 ASN A N 1
ATOM 1486 C CA . ASN A 1 193 ? 14.789 -8.321 -19.014 1.00 94.88 193 ASN A CA 1
ATOM 1487 C C . ASN A 1 193 ? 15.649 -7.050 -19.088 1.00 94.88 193 ASN A C 1
ATOM 1489 O O . ASN A 1 193 ? 15.681 -6.357 -20.102 1.00 94.88 193 ASN A O 1
ATOM 1493 N N . ALA A 1 194 ? 16.344 -6.728 -17.999 1.00 92.56 194 ALA A N 1
ATOM 1494 C CA . ALA A 1 194 ? 17.085 -5.479 -17.878 1.00 92.56 194 ALA A CA 1
ATOM 1495 C C . ALA A 1 194 ? 18.380 -5.447 -18.713 1.00 92.56 194 ALA A C 1
ATOM 1497 O O . ALA A 1 194 ? 18.932 -4.371 -18.928 1.00 92.56 194 ALA A O 1
ATOM 1498 N N . ASP A 1 195 ? 18.864 -6.594 -19.203 1.00 90.38 195 ASP A N 1
ATOM 1499 C CA . ASP A 1 195 ? 20.053 -6.659 -20.071 1.00 90.38 195 ASP A CA 1
ATOM 1500 C C . ASP A 1 195 ? 19.788 -6.143 -21.492 1.00 90.38 195 ASP A C 1
ATOM 1502 O O . ASP A 1 195 ? 20.721 -5.800 -22.216 1.00 90.38 195 ASP A O 1
ATOM 1506 N N . GLU A 1 196 ? 18.518 -6.065 -21.888 1.00 90.69 196 GLU A N 1
ATOM 1507 C CA . GLU A 1 196 ? 18.093 -5.560 -23.197 1.00 90.69 196 GLU A CA 1
ATOM 1508 C C . GLU A 1 196 ? 17.888 -4.039 -23.203 1.00 90.69 196 GLU A C 1
ATOM 1510 O O . GLU A 1 196 ? 17.588 -3.455 -24.243 1.00 90.69 196 GLU A O 1
ATOM 1515 N N . LEU A 1 197 ? 18.064 -3.386 -22.050 1.00 92.56 197 LEU A N 1
ATOM 1516 C CA . LEU A 1 197 ? 17.801 -1.966 -21.861 1.00 92.56 197 LEU A CA 1
ATOM 1517 C C . LEU A 1 197 ? 19.064 -1.198 -21.480 1.00 92.56 197 LEU A C 1
ATOM 1519 O O . LEU A 1 197 ? 20.001 -1.710 -20.864 1.00 92.56 197 LEU A O 1
ATOM 1523 N N . THR A 1 198 ? 19.063 0.091 -21.811 1.00 93.56 198 THR A N 1
ATOM 1524 C CA . THR A 1 198 ? 20.096 1.006 -21.325 1.00 93.56 198 THR A CA 1
ATOM 1525 C C . THR A 1 198 ? 19.778 1.410 -19.889 1.00 93.56 198 THR A C 1
ATOM 1527 O O . THR A 1 198 ? 18.651 1.782 -19.580 1.00 93.56 198 THR A O 1
ATOM 1530 N N . TYR A 1 199 ? 20.774 1.372 -19.007 1.00 92.62 199 TYR A N 1
ATOM 1531 C CA . TYR A 1 199 ? 20.644 1.859 -17.632 1.00 92.62 199 TYR A CA 1
ATOM 1532 C C . TYR A 1 199 ? 20.906 3.375 -17.537 1.00 92.62 199 TYR A C 1
ATOM 1534 O O . TYR A 1 199 ? 21.706 3.889 -18.323 1.00 92.62 199 TYR A O 1
ATOM 1542 N N . PRO A 1 200 ? 20.329 4.082 -16.544 1.00 94.81 200 PRO A N 1
ATOM 1543 C CA . PRO A 1 200 ? 19.361 3.590 -15.558 1.00 94.81 200 PRO A CA 1
ATOM 1544 C C . PRO A 1 200 ? 17.977 3.360 -16.177 1.00 94.81 200 PRO A C 1
ATOM 1546 O O . PRO A 1 200 ? 17.576 4.089 -17.071 1.00 94.81 200 PRO A O 1
ATOM 1549 N N . ILE A 1 201 ? 17.239 2.370 -15.682 1.00 96.75 201 ILE A N 1
ATOM 1550 C CA . ILE A 1 201 ? 15.847 2.126 -16.083 1.00 96.75 201 ILE A CA 1
ATOM 1551 C C . ILE A 1 201 ? 14.942 2.797 -15.050 1.00 96.75 201 ILE A C 1
ATOM 1553 O O . ILE A 1 201 ? 15.149 2.630 -13.849 1.00 96.75 201 ILE A O 1
ATOM 1557 N N . LEU A 1 202 ? 13.948 3.557 -15.494 1.00 97.44 202 LEU A N 1
ATOM 1558 C CA . LEU A 1 202 ? 13.044 4.314 -14.637 1.00 97.44 202 LEU A CA 1
ATOM 1559 C C . LEU A 1 202 ? 11.634 3.749 -14.762 1.00 97.44 202 LEU A C 1
ATOM 1561 O O . LEU A 1 202 ? 11.086 3.738 -15.859 1.00 97.44 202 LEU A O 1
ATOM 1565 N N . ALA A 1 203 ? 11.033 3.327 -13.653 1.00 98.06 203 ALA A N 1
ATOM 1566 C CA . ALA A 1 203 ? 9.657 2.841 -13.604 1.00 98.06 203 ALA A CA 1
ATOM 1567 C C . ALA A 1 203 ? 8.784 3.783 -12.763 1.00 98.06 203 ALA A C 1
ATOM 1569 O O . ALA A 1 203 ? 9.024 3.947 -11.564 1.00 98.06 203 ALA A O 1
ATOM 1570 N N . GLY A 1 204 ? 7.777 4.388 -13.392 1.00 97.69 204 GLY A N 1
ATOM 1571 C CA . GLY A 1 204 ? 6.742 5.194 -12.750 1.00 97.69 204 GLY A CA 1
ATOM 1572 C C . GLY A 1 204 ? 5.443 4.404 -12.623 1.00 97.69 204 GLY A C 1
ATOM 1573 O O . GLY A 1 204 ? 4.908 3.928 -13.622 1.00 97.69 204 GLY A O 1
ATOM 1574 N N . PHE A 1 205 ? 4.937 4.264 -11.402 1.00 97.44 205 PHE A N 1
ATOM 1575 C CA . PHE A 1 205 ? 3.707 3.535 -11.092 1.00 97.44 205 PHE A CA 1
ATOM 1576 C C . PHE A 1 205 ? 2.576 4.529 -10.876 1.00 97.44 205 PHE A C 1
ATOM 1578 O O . PHE A 1 205 ? 2.651 5.347 -9.954 1.00 97.44 205 PHE A O 1
ATOM 1585 N N . ASN A 1 206 ? 1.539 4.465 -11.706 1.00 96.06 206 ASN A N 1
ATOM 1586 C CA . ASN A 1 206 ? 0.429 5.407 -11.660 1.00 96.06 206 ASN A CA 1
ATOM 1587 C C . ASN A 1 206 ? -0.831 4.758 -11.092 1.00 96.06 206 ASN A C 1
ATOM 1589 O O . ASN A 1 206 ? -1.034 3.549 -11.210 1.00 96.06 206 ASN A O 1
ATOM 1593 N N . ASP A 1 207 ? -1.684 5.570 -10.476 1.00 93.69 207 ASP A N 1
ATOM 1594 C CA . ASP A 1 207 ? -3.025 5.156 -10.071 1.00 93.69 207 ASP A CA 1
ATOM 1595 C C . ASP A 1 207 ? -4.006 5.117 -11.260 1.00 93.69 207 ASP A C 1
ATOM 1597 O O . ASP A 1 207 ? -3.654 5.387 -12.409 1.00 93.69 207 ASP A O 1
ATOM 1601 N N . MET A 1 208 ? -5.275 4.811 -10.981 1.00 92.62 208 MET A N 1
ATOM 1602 C CA . MET A 1 208 ? -6.346 4.769 -11.989 1.00 92.62 208 MET A CA 1
ATOM 1603 C C . MET A 1 208 ? -6.608 6.124 -12.677 1.00 92.62 208 MET A C 1
ATOM 1605 O O . MET A 1 208 ? -7.262 6.173 -13.718 1.00 92.62 208 MET A O 1
ATOM 1609 N N . GLN A 1 209 ? -6.134 7.233 -12.100 1.00 90.94 209 GLN A N 1
ATOM 1610 C CA . GLN A 1 209 ? -6.229 8.581 -12.668 1.00 90.94 209 GLN A CA 1
ATOM 1611 C C . GLN A 1 209 ? -4.975 8.962 -13.469 1.00 90.94 209 GLN A C 1
ATOM 1613 O O . GLN A 1 209 ? -4.894 10.083 -13.972 1.00 90.94 209 GLN A O 1
ATOM 1618 N N . ARG A 1 210 ? -4.025 8.029 -13.627 1.00 89.81 210 ARG A N 1
ATOM 1619 C CA . ARG A 1 210 ? -2.701 8.233 -14.228 1.00 89.81 210 ARG A CA 1
ATOM 1620 C C . ARG A 1 210 ? -1.841 9.260 -13.492 1.00 89.81 210 ARG A C 1
ATOM 1622 O O . ARG A 1 210 ? -0.979 9.895 -14.096 1.00 89.81 210 ARG A O 1
ATOM 1629 N N . VAL A 1 211 ? -2.051 9.414 -12.188 1.00 93.44 211 VAL A N 1
ATOM 1630 C CA . VAL A 1 211 ? -1.161 10.202 -11.336 1.00 93.44 211 VAL A CA 1
ATOM 1631 C C . VAL A 1 211 ? -0.059 9.285 -10.820 1.00 93.44 211 VAL A C 1
ATOM 1633 O O . VAL A 1 211 ? -0.348 8.248 -10.219 1.00 93.44 211 VAL A O 1
ATOM 1636 N N . CYS A 1 212 ? 1.200 9.663 -11.049 1.00 95.31 212 CYS A N 1
ATOM 1637 C CA . CYS A 1 212 ? 2.349 8.892 -10.587 1.00 95.31 212 CYS A CA 1
ATOM 1638 C C . CYS A 1 212 ? 2.415 8.885 -9.055 1.00 95.31 212 CYS A C 1
ATOM 1640 O O . CYS A 1 212 ? 2.551 9.930 -8.420 1.00 95.31 212 CYS A O 1
ATOM 1642 N N . GLN A 1 213 ? 2.334 7.692 -8.470 1.00 93.88 213 GLN A N 1
ATOM 1643 C CA . GLN A 1 213 ? 2.354 7.459 -7.026 1.00 93.88 213 GLN A CA 1
ATOM 1644 C C . GLN A 1 213 ? 3.738 7.042 -6.524 1.00 93.88 213 GLN A C 1
ATOM 1646 O O . GLN A 1 213 ? 4.036 7.180 -5.338 1.00 93.88 213 GLN A O 1
ATOM 1651 N N . ARG A 1 214 ? 4.589 6.500 -7.403 1.00 95.00 214 ARG A N 1
ATOM 1652 C CA . ARG A 1 214 ? 5.933 6.050 -7.038 1.00 95.00 214 ARG A CA 1
ATOM 1653 C C . ARG A 1 214 ? 6.852 5.965 -8.240 1.00 95.00 214 ARG A C 1
ATOM 1655 O O . ARG A 1 214 ? 6.439 5.500 -9.299 1.00 95.00 214 ARG A O 1
ATOM 1662 N N . VAL A 1 215 ? 8.122 6.290 -8.018 1.00 97.31 215 VAL A N 1
ATOM 1663 C CA . VAL A 1 215 ? 9.190 6.099 -9.001 1.00 97.31 215 VAL A CA 1
ATOM 1664 C C . VAL A 1 215 ? 10.279 5.196 -8.430 1.00 97.31 215 VAL A C 1
ATOM 1666 O O . VAL A 1 215 ? 10.736 5.398 -7.302 1.00 97.31 215 VAL A O 1
ATOM 1669 N N . VAL A 1 216 ? 10.687 4.199 -9.218 1.00 97.81 216 VAL A N 1
ATOM 1670 C CA . VAL A 1 216 ? 11.782 3.275 -8.905 1.00 97.81 216 VAL A CA 1
ATOM 1671 C C . VAL A 1 216 ? 12.823 3.327 -10.018 1.00 97.81 216 VAL A C 1
ATOM 1673 O O . VAL A 1 216 ? 12.501 3.131 -11.188 1.00 97.81 216 VAL A O 1
ATOM 1676 N N . ILE A 1 217 ? 14.073 3.582 -9.646 1.00 97.25 217 ILE A N 1
ATOM 1677 C CA . ILE A 1 217 ? 15.223 3.661 -10.542 1.00 97.25 217 ILE A CA 1
ATOM 1678 C C . ILE A 1 217 ? 16.063 2.398 -10.389 1.00 97.25 217 ILE A C 1
ATOM 1680 O O . ILE A 1 217 ? 16.524 2.066 -9.296 1.00 97.25 217 ILE A O 1
ATOM 1684 N N . ILE A 1 218 ? 16.294 1.701 -11.489 1.00 96.69 218 ILE A N 1
ATOM 1685 C CA . ILE A 1 218 ? 17.110 0.496 -11.534 1.00 96.69 218 ILE A CA 1
ATOM 1686 C C . ILE A 1 218 ? 18.445 0.837 -12.193 1.00 96.69 218 ILE A C 1
ATOM 1688 O O . ILE A 1 218 ? 18.504 1.220 -13.359 1.00 96.69 218 ILE A O 1
ATOM 1692 N N . ASN A 1 219 ? 19.526 0.685 -11.434 1.00 94.19 219 ASN A N 1
ATOM 1693 C CA . ASN A 1 219 ? 20.909 0.814 -11.882 1.00 94.19 219 ASN A CA 1
ATOM 1694 C C . ASN A 1 219 ? 21.533 -0.569 -12.094 1.00 94.19 219 ASN A C 1
ATOM 1696 O O . ASN A 1 219 ? 21.118 -1.539 -11.471 1.00 94.19 219 ASN A O 1
ATOM 1700 N N . ASN A 1 220 ? 22.588 -0.661 -12.901 1.00 88.25 220 ASN A N 1
ATOM 1701 C CA . ASN A 1 220 ? 23.401 -1.875 -13.016 1.00 88.25 220 ASN A CA 1
ATOM 1702 C C . ASN A 1 220 ? 24.649 -1.745 -12.136 1.00 88.25 220 ASN A C 1
ATOM 1704 O O . ASN A 1 220 ? 25.248 -0.671 -12.089 1.00 88.25 220 ASN A O 1
ATOM 1708 N N . MET A 1 221 ? 25.117 -2.830 -11.515 1.00 69.75 221 MET A N 1
ATOM 1709 C CA . MET A 1 221 ? 26.432 -2.865 -10.859 1.00 69.75 221 MET A CA 1
ATOM 1710 C C . MET A 1 221 ? 27.598 -2.430 -11.768 1.00 69.75 221 MET A C 1
ATOM 1712 O O . MET A 1 221 ? 28.599 -1.911 -11.269 1.00 69.75 221 MET A O 1
ATOM 1716 N N . GLY A 1 222 ? 27.482 -2.601 -13.091 1.00 59.41 222 GLY A N 1
ATOM 1717 C CA . GLY A 1 222 ? 28.445 -2.072 -14.068 1.00 59.41 222 GLY A CA 1
ATOM 1718 C C . GLY A 1 222 ? 28.430 -0.541 -14.196 1.00 59.41 222 GLY A C 1
ATOM 1719 O O . GLY A 1 222 ? 29.432 0.063 -14.580 1.00 59.41 222 GLY A O 1
ATOM 1720 N N . PHE A 1 223 ? 27.327 0.102 -13.808 1.00 48.81 223 PHE A N 1
ATOM 1721 C CA . PHE A 1 223 ? 27.139 1.549 -13.783 1.00 48.81 223 PHE A CA 1
ATOM 1722 C C . PHE A 1 223 ? 27.529 2.103 -12.407 1.00 48.81 223 PHE A C 1
ATOM 1724 O O . PHE A 1 223 ? 26.736 2.705 -11.687 1.00 48.81 223 PHE A O 1
ATOM 1731 N N . ARG A 1 224 ? 28.798 1.936 -12.012 1.00 45.72 224 ARG A N 1
ATOM 1732 C CA . ARG A 1 224 ? 29.356 2.852 -11.013 1.00 45.72 224 ARG A CA 1
ATOM 1733 C C . ARG A 1 224 ? 29.440 4.215 -11.683 1.00 45.72 224 ARG A C 1
ATOM 1735 O O . ARG A 1 224 ? 30.369 4.457 -12.454 1.00 45.72 224 ARG A O 1
ATOM 1742 N N . SER A 1 225 ? 28.480 5.092 -11.376 1.00 44.38 225 SER A N 1
ATOM 1743 C CA . SER A 1 225 ? 28.676 6.538 -11.476 1.00 44.38 225 SER A CA 1
ATOM 1744 C C . SER A 1 225 ? 30.100 6.814 -11.003 1.00 44.38 225 SER A C 1
ATOM 1746 O O . SER A 1 225 ? 30.477 6.489 -9.869 1.00 44.38 225 SER A O 1
ATOM 1748 N N . LYS A 1 226 ? 30.949 7.284 -11.920 1.00 37.47 226 LYS A N 1
ATOM 1749 C CA . LYS A 1 226 ? 32.276 7.746 -11.548 1.00 37.47 226 LYS A CA 1
ATOM 1750 C C . LYS A 1 226 ? 32.028 8.926 -10.618 1.00 37.47 226 LYS A C 1
ATOM 1752 O O . LYS A 1 226 ? 31.759 10.018 -11.104 1.00 37.47 226 LYS A O 1
ATOM 1757 N N . ARG A 1 227 ? 32.112 8.695 -9.304 1.00 38.78 227 ARG A N 1
ATOM 1758 C CA . ARG A 1 227 ? 32.330 9.759 -8.323 1.00 38.78 227 ARG A CA 1
ATOM 1759 C C . ARG A 1 227 ? 33.539 10.551 -8.828 1.00 38.78 227 ARG A C 1
ATOM 1761 O O . ARG A 1 227 ? 34.654 10.027 -8.810 1.00 38.78 227 ARG A O 1
ATOM 1768 N N . LYS A 1 228 ? 33.285 11.727 -9.395 1.00 35.88 228 LYS A N 1
ATOM 1769 C CA . LYS A 1 228 ? 34.293 12.764 -9.596 1.00 35.88 228 LYS A CA 1
ATOM 1770 C C . LYS A 1 228 ? 34.354 13.606 -8.336 1.00 35.88 228 LYS A C 1
ATOM 1772 O O . LYS A 1 228 ? 33.274 13.835 -7.752 1.00 35.88 228 LYS A O 1
#

Foldseek 3Di:
DPQQWDKWKWKADPQATDGDDPPQWDWDDDDPPIDIHGHDDPAAKIKMWIFIHGPVVQVPQDPHPCSQADPSRHDGDPVRVVRTDDMDIDHPPDPDPDDQDFKFKDEPNHTWDKAFDPDVVQVVCCCVVLVAPDPGAIETAYAFFKMKIGRSDPPQDVVLQKDKWKAAPVRHTDDPVQWDWDADPSGIIIIGRCNVGHPFMKMFTAHNVSHGPYIYTYHYPVPPPPPD